Protein AF-A0AAW2T8X9-F1 (afdb_monomer)

Nearest PDB structures (foldseek):
  8xyw-assembly1_A  TM=8.739E-01  e=1.436E-07  synthetic construct
  1fb6-assembly2_B  TM=8.822E-01  e=1.945E-07  Spinacia oleracea
  3apq-assembly1_A  TM=6.651E-01  e=1.715E-09  Mus musculus
  3o6t-assembly1_A  TM=8.807E-01  e=6.951E-07  Mycobacterium tuberculosis H37Rv
  3apq-assembly2_B  TM=5.593E-01  e=1.823E-09  Mus musculus

Mean predicted aligned error: 18.01 Å

InterPro domains:
  IPR005788 Protein disulfide-isomerase, thioredoxin-like domain [TIGR01126] (13-104)
  IPR005788 Protein disulfide-isomerase, thioredoxin-like domain [TIGR01126] (133-237)
  IPR013766 Thioredoxin domain [PF00085] (9-100)
  IPR013766 Thioredoxin domain [PF00085] (131-234)
  IPR013766 Thioredoxin domain [PS51352] (1-110)
  IPR013766 Thioredoxin domain [PS51352] (112-240)
  IPR017937 Thioredoxin, conserved site [PS00194] (22-40)
  IPR017937 Thioredoxin, conserved site [PS00194] (150-168)
  IPR036249 Thioredoxin-like superfamily [SSF52833] (13-105)
  IPR036249 Thioredoxin-like superfamily [SSF52833] (131-238)

Sequence (302 aa):
MLSSFQMYDYQIQVLNSNGVVLVEFFAPWCGHCQALTPTWEKVANVLKGVATVAALDADAHKSLAQEYGIRGFPTIKVFAPGKPPVDYQGARDVKPIADFAYQQIKALLKERLNGKSAEGSSKKSEPSASVELNSRNFDELVIKSKELWIVEFFAPWCGHCKKLAPEWKKAANNLKGQVKLGHVDCDAEKVNYQSLMSRFNVQGFPTILVFGADKESPFPYEGARSASAIESFALEQLETNAAPPEVTELTSPDVMEEKCGSAAICFIAFLPDILDTKAEGRNKYSSFIGFSGRALQARNVP

Foldseek 3Di:
DAPPDDPVVCCCPAVLDQAKEKEWAAAPPDPVQVVLVVQLVLLCVVCPPPYHYHYDDCVVVVVVCVLLPPPDPGWMWMDHPPDDIDTDPDDSGNVSVNVVRVVRRVVNVVCVVCVVPDPDDDDDDDDQLAAEDFPNCCCVPAVPDQFKEKEWEAEPPDPVVVVLVVQLSLLSVVCRPPHHYYYYHQVSRVSDPPGVCVVVVPPDPGWMWIQASNNNDIDTDPWDSGSVGSNLVRVLRSLLRDQQPDDDDPPDPVSCCVVPVPPPDDDDDDFDDCVVQNPVRRVVVVVVVSVVSSVVSNPPRD

Solvent-accessible surface area (backbone atoms only — not comparable to full-atom values): 17685 Å² total; per-residue (Å²): 130,86,72,84,63,55,79,76,51,49,58,58,64,55,74,64,32,95,46,38,27,38,37,38,34,27,36,97,86,36,66,66,31,64,68,39,44,72,39,52,54,50,32,37,62,74,31,60,96,70,37,50,63,50,65,42,60,32,68,86,34,52,68,62,23,55,68,73,63,59,86,61,71,58,38,42,36,38,38,42,73,99,50,80,72,43,79,61,85,73,62,91,45,46,65,58,50,46,51,51,51,48,51,54,45,50,51,54,49,50,50,58,58,32,69,62,75,72,85,84,82,90,72,98,71,73,82,74,46,42,44,86,39,47,81,88,46,36,55,70,64,51,54,70,37,85,57,48,35,39,35,39,36,30,38,96,85,40,69,62,29,64,65,31,49,66,25,52,47,47,27,16,52,75,30,58,97,76,44,46,33,33,35,28,54,51,65,81,41,69,77,48,102,68,29,61,44,70,78,68,68,56,87,61,70,59,39,40,38,37,29,46,83,56,51,88,69,56,46,76,64,86,70,62,78,43,27,67,51,48,42,55,50,52,52,53,50,51,62,63,63,44,76,57,66,79,84,74,82,74,85,44,70,66,53,40,45,72,71,35,66,85,46,97,75,69,90,84,83,89,73,72,54,55,89,78,47,33,69,69,46,41,50,52,49,53,52,47,50,34,51,50,48,44,58,51,63,65,61,72,71,129

Organism: Sesamum radiatum (NCBI:txid300843)

Secondary structure (DSSP, 8-state):
------HHHHIIIIIS-SS-EEEEEE-TT-HHHHHHHHHHHHHHHHTTTTSEEEEEETTT-HHHHHHTT--SSSEEEEE-TTS--EEE-S-SSHHHHHHHHHHHHHHHHHHHHHTSS---SS----S-SSEE--TTTHIIIIIT-SS-EEEEEE-TT-HHHHHHHHHHHHHHHHTTTTSEEEEEETTTTTTSTT-HHHHTT--SSSEEEEE-S-SSS-EE--S-SSHHHHHHHHHHHHHHTSPPP------SHHHHHHHHTT-SS----PPPPHHHHHHHHHHHHHHHHHHHHHHHHTT---

Structure (mmCIF, N/CA/C/O backbone):
data_AF-A0AAW2T8X9-F1
#
_entry.id   AF-A0AAW2T8X9-F1
#
loop_
_atom_site.group_PDB
_atom_site.id
_atom_site.type_symbol
_atom_site.label_atom_id
_atom_site.label_alt_id
_atom_site.label_comp_id
_atom_site.label_asym_id
_atom_site.label_entity_id
_atom_site.label_seq_id
_atom_site.pdbx_PDB_ins_code
_atom_site.Cartn_x
_atom_site.Cartn_y
_atom_site.Cartn_z
_atom_site.occupancy
_atom_site.B_iso_or_equiv
_atom_site.auth_seq_id
_atom_site.auth_comp_id
_atom_site.auth_asym_id
_atom_site.auth_atom_id
_atom_site.pdbx_PDB_model_num
ATOM 1 N N . MET A 1 1 ? 1.259 -18.546 -27.470 1.00 30.88 1 MET A N 1
ATOM 2 C CA . MET A 1 1 ? 0.327 -17.540 -28.007 1.00 30.88 1 MET A CA 1
ATOM 3 C C . MET A 1 1 ? 0.530 -16.313 -27.143 1.00 30.88 1 MET A C 1
ATOM 5 O O . MET A 1 1 ? 0.197 -16.377 -25.967 1.00 30.88 1 MET A O 1
ATOM 9 N N . LEU A 1 2 ? 1.239 -15.303 -27.655 1.00 34.03 2 LEU A N 1
ATOM 10 C CA . LEU A 1 2 ? 1.413 -14.036 -26.947 1.00 34.03 2 LEU A CA 1
ATOM 11 C C . LEU A 1 2 ? 0.017 -13.440 -26.775 1.00 34.03 2 LEU A C 1
ATOM 13 O O . LEU A 1 2 ? -0.628 -13.086 -27.759 1.00 34.03 2 LEU A O 1
ATOM 17 N N . SER A 1 3 ? -0.496 -13.432 -25.551 1.00 38.28 3 SER A N 1
ATOM 18 C CA . SER A 1 3 ? -1.737 -12.742 -25.236 1.00 38.28 3 SER A CA 1
ATOM 19 C C . SER A 1 3 ? -1.486 -11.252 -25.438 1.00 38.28 3 SER A C 1
ATOM 21 O O . SER A 1 3 ? -0.733 -10.630 -24.693 1.00 38.28 3 SER A O 1
ATOM 23 N N . SER A 1 4 ? -2.072 -10.685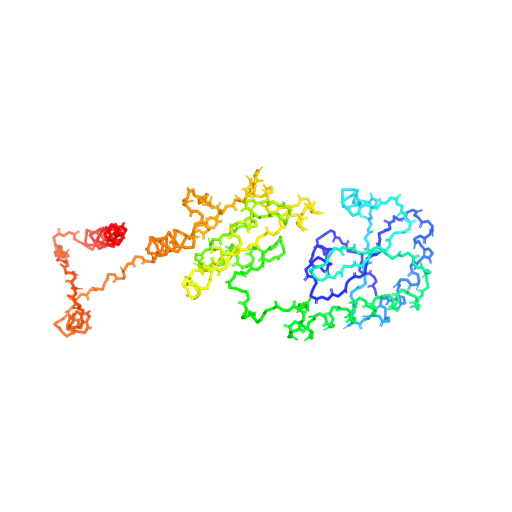 -26.491 1.00 41.12 4 SER A N 1
ATOM 24 C CA . SER A 1 4 ? -2.189 -9.240 -26.649 1.00 41.12 4 SER A CA 1
ATOM 25 C C . SER A 1 4 ? -3.106 -8.743 -25.533 1.00 41.12 4 SER A C 1
ATOM 27 O O . SER A 1 4 ? -4.328 -8.856 -25.626 1.00 41.12 4 SER A O 1
ATOM 29 N N . PHE A 1 5 ? -2.509 -8.302 -24.432 1.00 45.06 5 PHE A N 1
ATOM 30 C CA . PHE A 1 5 ? -3.233 -7.923 -23.229 1.00 45.06 5 PHE A CA 1
ATOM 31 C C . PHE A 1 5 ? -3.936 -6.578 -23.440 1.00 45.06 5 PHE A C 1
ATOM 33 O O . PHE A 1 5 ? -3.290 -5.547 -23.619 1.00 45.06 5 PHE A O 1
ATOM 40 N N . GLN A 1 6 ? -5.270 -6.582 -23.419 1.00 41.84 6 GLN A N 1
ATOM 41 C CA . GLN A 1 6 ? -6.047 -5.360 -23.211 1.00 41.84 6 GLN A CA 1
ATOM 42 C C . GLN A 1 6 ? -5.772 -4.846 -21.784 1.00 41.84 6 GLN A C 1
ATOM 44 O O . GLN A 1 6 ? -5.540 -5.640 -20.876 1.00 41.84 6 GLN A O 1
ATOM 49 N N . MET A 1 7 ? -5.804 -3.524 -21.580 1.00 43.88 7 MET A N 1
ATOM 50 C CA . MET A 1 7 ? -5.441 -2.801 -20.339 1.00 43.88 7 MET A CA 1
ATOM 51 C C . MET A 1 7 ? -5.881 -3.430 -19.003 1.00 43.88 7 MET A C 1
ATOM 53 O O . MET A 1 7 ? -5.201 -3.248 -17.994 1.00 43.88 7 MET A O 1
ATOM 57 N N . TYR A 1 8 ? -6.989 -4.174 -18.987 1.00 42.03 8 TYR A N 1
ATOM 58 C CA . TYR A 1 8 ? -7.503 -4.860 -17.800 1.00 42.03 8 TYR A CA 1
ATOM 59 C C . TYR A 1 8 ? -6.623 -6.027 -17.314 1.00 42.03 8 TYR A C 1
ATOM 61 O O . TYR A 1 8 ? -6.535 -6.262 -16.110 1.00 42.03 8 TYR A O 1
ATOM 69 N N . ASP A 1 9 ? -5.914 -6.720 -18.207 1.00 50.94 9 ASP A N 1
ATOM 70 C CA . ASP A 1 9 ? -5.064 -7.856 -17.829 1.00 50.94 9 ASP A CA 1
ATOM 71 C C . ASP A 1 9 ? -3.678 -7.427 -17.309 1.00 50.94 9 ASP A C 1
ATOM 73 O O . ASP A 1 9 ? -3.065 -8.140 -16.510 1.00 50.94 9 ASP A O 1
ATOM 77 N N . TYR A 1 10 ? -3.188 -6.244 -17.706 1.00 51.50 10 TYR A N 1
ATOM 78 C CA . TYR A 1 10 ? -1.877 -5.730 -17.287 1.00 51.50 10 TYR A CA 1
ATOM 79 C C . TYR A 1 10 ? -1.831 -5.434 -15.779 1.00 51.50 10 TYR A C 1
ATOM 81 O O . TYR A 1 10 ? -0.896 -5.849 -15.092 1.00 51.50 10 TYR A O 1
ATOM 89 N N . GLN A 1 11 ? -2.864 -4.784 -15.230 1.00 50.53 11 GLN A N 1
ATOM 90 C CA . GLN A 1 11 ? -2.924 -4.474 -13.795 1.00 50.53 11 GLN A CA 1
ATOM 91 C C . GLN A 1 11 ? -2.954 -5.739 -12.922 1.00 50.53 11 GLN A C 1
ATOM 93 O O . GLN A 1 11 ? -2.281 -5.789 -11.894 1.00 50.53 11 GLN A O 1
ATOM 98 N N . ILE A 1 12 ? -3.677 -6.784 -13.336 1.00 47.88 12 ILE A N 1
ATOM 99 C CA . ILE A 1 12 ? -3.824 -8.008 -12.535 1.00 47.88 12 ILE A CA 1
ATOM 100 C C . ILE A 1 12 ? -2.602 -8.928 -12.667 1.00 47.88 12 ILE A C 1
ATOM 102 O O . ILE A 1 12 ? -2.163 -9.493 -11.668 1.00 47.88 12 ILE A O 1
ATOM 106 N N . GLN A 1 13 ? -2.013 -9.072 -13.858 1.00 52.53 13 GLN A N 1
ATOM 107 C CA . GLN A 1 13 ? -0.938 -10.052 -14.075 1.00 52.53 13 GLN A CA 1
ATOM 108 C C . GLN A 1 13 ? 0.479 -9.495 -13.883 1.00 52.53 13 GLN A C 1
ATOM 110 O O . GLN A 1 13 ? 1.397 -10.271 -13.610 1.00 52.53 13 GLN A O 1
ATOM 115 N N . VAL A 1 14 ? 0.675 -8.176 -13.999 1.00 55.59 14 VAL A N 1
ATOM 116 C CA . VAL A 1 14 ? 1.998 -7.543 -13.852 1.00 55.59 14 VAL A CA 1
ATOM 117 C C . VAL A 1 14 ? 2.178 -6.910 -12.473 1.00 55.59 14 VAL A C 1
ATOM 119 O O . VAL A 1 14 ? 3.214 -7.124 -11.845 1.00 55.59 14 VAL A O 1
ATOM 122 N N . LEU A 1 15 ? 1.180 -6.178 -11.966 1.00 54.75 15 LEU A N 1
ATOM 123 C CA . LEU A 1 15 ? 1.320 -5.407 -10.721 1.00 54.75 15 LEU A CA 1
ATOM 124 C C . LEU A 1 15 ? 0.943 -6.196 -9.455 1.00 54.75 15 LEU A C 1
ATOM 126 O O . LEU A 1 15 ? 1.540 -5.962 -8.405 1.00 54.75 15 LEU A O 1
ATOM 130 N N . ASN A 1 16 ? 0.044 -7.182 -9.565 1.00 57.72 16 ASN A N 1
ATOM 131 C CA . ASN A 1 16 ? -0.368 -8.059 -8.454 1.00 57.72 16 ASN A CA 1
ATOM 132 C C . ASN A 1 16 ? 0.327 -9.434 -8.459 1.00 57.72 16 ASN A C 1
ATOM 134 O O . ASN A 1 16 ? -0.075 -10.348 -7.737 1.00 57.72 16 ASN A O 1
ATOM 138 N N . SER A 1 17 ? 1.368 -9.616 -9.277 1.00 65.25 17 SER A N 1
ATOM 139 C CA . SER A 1 17 ? 2.103 -10.880 -9.315 1.00 65.25 17 SER A CA 1
ATOM 140 C C . SER A 1 17 ? 2.892 -11.092 -8.023 1.00 65.25 17 SER A C 1
ATOM 142 O O . SER A 1 17 ? 3.710 -10.265 -7.629 1.00 65.25 17 SER A O 1
ATOM 144 N N . ASN A 1 18 ? 2.731 -12.265 -7.407 1.00 70.31 18 ASN A N 1
ATOM 145 C CA . ASN A 1 18 ? 3.593 -12.738 -6.319 1.00 70.31 18 ASN A CA 1
ATOM 146 C C . ASN A 1 18 ? 4.972 -13.221 -6.822 1.00 70.31 18 ASN A C 1
ATOM 148 O O . ASN A 1 18 ? 5.726 -13.835 -6.063 1.00 70.31 18 ASN A O 1
ATOM 152 N N . GLY A 1 19 ? 5.318 -12.992 -8.089 1.00 81.38 19 GLY A N 1
ATOM 153 C CA . GLY A 1 19 ? 6.566 -13.417 -8.718 1.00 81.38 19 GLY A CA 1
ATOM 154 C C . GLY A 1 19 ? 7.208 -12.305 -9.542 1.00 81.38 19 GLY A C 1
ATOM 155 O O . GLY A 1 19 ? 6.725 -11.179 -9.590 1.00 81.38 19 GLY A O 1
ATOM 156 N N . VAL A 1 20 ? 8.331 -12.625 -10.182 1.00 90.00 20 VAL A N 1
ATOM 157 C CA . VAL A 1 20 ? 9.032 -11.688 -11.067 1.00 90.00 20 VAL A CA 1
ATOM 158 C C . VAL A 1 20 ? 8.298 -11.591 -12.403 1.00 90.00 20 VAL A C 1
ATOM 160 O O . VAL A 1 20 ? 7.917 -12.615 -12.975 1.00 90.00 20 VAL A O 1
ATOM 163 N N . VAL A 1 21 ? 8.130 -10.367 -12.907 1.00 92.12 21 VAL A N 1
ATOM 164 C CA . VAL A 1 21 ? 7.493 -10.085 -14.199 1.00 92.12 21 VAL A CA 1
ATOM 165 C C . VAL A 1 21 ? 8.422 -9.247 -15.068 1.00 92.12 21 VAL A C 1
ATOM 167 O O . VAL A 1 21 ? 8.900 -8.203 -14.634 1.00 92.12 21 VAL A O 1
ATOM 170 N N . LEU A 1 22 ? 8.678 -9.686 -16.298 1.00 93.56 22 LEU A N 1
ATOM 171 C CA . LEU A 1 22 ? 9.383 -8.910 -17.315 1.00 93.56 22 LEU A CA 1
ATOM 172 C C . LEU A 1 22 ? 8.370 -8.317 -18.283 1.00 93.56 22 LEU A C 1
ATOM 174 O O . LEU A 1 22 ? 7.510 -9.034 -18.788 1.00 93.56 22 LEU A O 1
ATOM 178 N N . VAL A 1 23 ? 8.499 -7.025 -18.565 1.00 93.50 23 VAL A N 1
ATOM 179 C CA . VAL A 1 23 ? 7.618 -6.303 -19.483 1.00 93.50 23 VAL A CA 1
ATOM 180 C C . VAL A 1 23 ? 8.455 -5.636 -20.562 1.00 93.50 23 VAL A C 1
ATOM 182 O O . VAL A 1 23 ? 9.357 -4.850 -20.261 1.00 93.50 23 VAL A O 1
ATOM 185 N N . GLU A 1 24 ? 8.129 -5.927 -21.817 1.00 94.44 24 GLU A N 1
ATOM 186 C CA . GLU A 1 24 ? 8.550 -5.130 -22.965 1.00 94.44 24 GLU A CA 1
ATOM 187 C C . GLU A 1 24 ? 7.541 -3.998 -23.189 1.00 94.44 24 GLU A C 1
ATOM 189 O O . GLU A 1 24 ? 6.371 -4.245 -23.458 1.00 94.44 24 GLU A O 1
ATOM 194 N N . PHE A 1 25 ? 7.998 -2.754 -23.116 1.00 94.25 25 PHE A N 1
ATOM 195 C CA . PHE A 1 25 ? 7.253 -1.577 -23.545 1.00 94.25 25 PHE A CA 1
ATOM 196 C C . PHE A 1 25 ? 7.575 -1.324 -25.018 1.00 94.25 25 PHE A C 1
ATOM 198 O O . PHE A 1 25 ? 8.714 -0.968 -25.348 1.00 94.25 25 PHE A O 1
ATOM 205 N N . PHE A 1 26 ? 6.591 -1.524 -25.893 1.00 92.50 26 PHE A N 1
ATOM 206 C CA . PHE A 1 26 ? 6.752 -1.458 -27.345 1.00 92.50 26 PHE A CA 1
ATOM 207 C C . PHE A 1 26 ? 5.790 -0.458 -27.995 1.00 92.50 26 PHE A C 1
ATOM 209 O O . PHE A 1 26 ? 4.892 0.072 -27.347 1.00 92.50 26 PHE A O 1
ATOM 216 N N . ALA A 1 27 ? 5.990 -0.225 -29.292 1.00 91.38 27 ALA A N 1
ATOM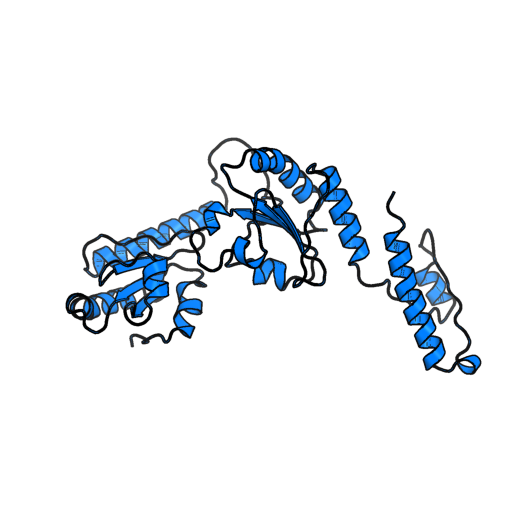 217 C CA . ALA A 1 27 ? 5.029 0.440 -30.166 1.00 91.38 27 ALA A CA 1
ATOM 218 C C . ALA A 1 27 ? 4.832 -0.405 -31.440 1.00 91.38 27 ALA A C 1
ATOM 220 O O . ALA A 1 27 ? 5.819 -0.949 -31.947 1.00 91.38 27 ALA A O 1
ATOM 221 N N . PRO A 1 28 ? 3.620 -0.519 -32.011 1.00 88.06 28 PRO A N 1
ATOM 222 C CA . PRO A 1 28 ? 3.372 -1.394 -33.164 1.00 88.06 28 PRO A CA 1
ATOM 223 C C . PRO A 1 28 ? 4.200 -1.035 -34.406 1.00 88.06 28 PRO A C 1
ATOM 225 O O . PRO A 1 28 ? 4.602 -1.909 -35.174 1.00 88.06 28 PRO A O 1
ATOM 228 N N . TRP A 1 29 ? 4.495 0.254 -34.586 1.00 88.75 29 TRP A N 1
ATOM 229 C CA . TRP A 1 29 ? 5.269 0.795 -35.708 1.00 88.75 29 TRP A CA 1
ATOM 230 C C . TRP A 1 29 ? 6.795 0.690 -35.525 1.00 88.75 29 TRP A C 1
ATOM 232 O O . TRP A 1 29 ? 7.556 1.030 -36.429 1.00 88.75 29 TRP A O 1
ATOM 242 N N . CYS A 1 30 ? 7.274 0.233 -34.366 1.00 93.44 30 CYS A N 1
ATOM 243 C CA . CYS A 1 30 ? 8.696 0.188 -34.035 1.00 93.44 30 CYS A CA 1
ATOM 244 C C . CYS A 1 30 ? 9.375 -1.061 -34.628 1.00 93.44 30 CYS A C 1
ATOM 246 O O . CYS A 1 30 ? 9.216 -2.175 -34.129 1.00 93.44 30 CYS A O 1
ATOM 248 N N . GLY A 1 31 ? 10.219 -0.870 -35.649 1.00 92.12 31 GLY A N 1
ATOM 249 C CA . GLY A 1 31 ? 10.962 -1.966 -36.290 1.00 92.12 31 GLY A CA 1
ATOM 250 C C . GLY A 1 31 ? 11.887 -2.739 -35.336 1.00 92.12 31 GLY A C 1
ATOM 251 O O . GLY A 1 31 ? 11.976 -3.961 -35.419 1.00 92.12 31 GLY A O 1
ATOM 252 N N . HIS A 1 32 ? 12.516 -2.067 -34.363 1.00 92.88 32 HIS A N 1
ATOM 253 C CA . HIS A 1 32 ? 13.324 -2.739 -33.333 1.00 92.88 32 HIS A CA 1
ATOM 254 C C . HIS A 1 32 ? 12.494 -3.627 -32.396 1.00 92.88 32 HIS A C 1
ATOM 256 O O . HIS A 1 32 ? 13.011 -4.609 -31.872 1.00 92.88 32 HIS A O 1
ATOM 262 N N . CYS A 1 33 ? 11.226 -3.284 -32.183 1.00 92.50 33 CYS A N 1
ATOM 263 C CA . CYS A 1 33 ? 10.301 -4.035 -31.344 1.00 92.50 33 CYS A CA 1
ATOM 264 C C . CYS A 1 33 ? 9.829 -5.294 -32.082 1.00 92.50 33 CYS A C 1
ATOM 266 O O . CYS A 1 33 ? 9.895 -6.400 -31.554 1.00 92.50 33 CYS A O 1
ATOM 268 N N . GLN A 1 34 ? 9.482 -5.143 -33.364 1.00 92.25 34 GLN A N 1
ATOM 269 C CA . GLN A 1 34 ? 9.160 -6.268 -34.249 1.00 92.25 34 GLN A CA 1
ATOM 270 C C . GLN A 1 34 ? 10.338 -7.253 -34.369 1.00 92.25 34 GLN A C 1
ATOM 272 O O . GLN A 1 34 ? 10.147 -8.467 -34.342 1.00 92.25 34 GLN A O 1
ATOM 277 N N . ALA A 1 35 ? 11.574 -6.745 -34.438 1.00 93.69 35 ALA A N 1
ATOM 278 C CA . ALA A 1 35 ? 12.777 -7.578 -34.453 1.00 93.69 35 ALA A CA 1
ATOM 279 C C . ALA A 1 35 ? 13.029 -8.312 -33.119 1.00 93.69 35 ALA A C 1
ATOM 281 O O . ALA A 1 35 ? 13.641 -9.381 -33.115 1.00 93.69 35 ALA A O 1
ATOM 282 N N . LEU A 1 36 ? 12.560 -7.764 -31.991 1.00 93.19 36 LEU A N 1
ATOM 283 C CA . LEU A 1 36 ? 12.705 -8.366 -30.663 1.00 93.19 36 LEU A CA 1
ATOM 284 C C . LEU A 1 36 ? 11.682 -9.482 -30.406 1.00 93.19 36 LEU A C 1
ATOM 286 O O . LEU A 1 36 ? 11.982 -10.414 -29.658 1.00 93.19 36 LEU A O 1
ATOM 290 N N . THR A 1 37 ? 10.516 -9.436 -31.055 1.00 91.31 37 THR A N 1
ATOM 291 C CA . THR A 1 37 ? 9.416 -10.399 -30.884 1.00 91.31 37 THR A CA 1
ATOM 292 C C . THR A 1 37 ? 9.854 -11.877 -30.867 1.00 91.31 37 THR A C 1
ATOM 294 O O . THR A 1 37 ? 9.548 -12.555 -29.883 1.00 91.31 37 THR A O 1
ATOM 297 N N . PRO A 1 38 ? 10.617 -12.413 -31.849 1.00 94.19 38 PRO A N 1
ATOM 298 C CA . PRO A 1 38 ? 11.010 -13.828 -31.834 1.00 94.19 38 PRO A CA 1
ATOM 299 C C . PRO A 1 38 ? 11.934 -14.193 -30.661 1.00 94.19 38 PRO A C 1
ATOM 301 O O . PRO A 1 38 ? 11.931 -15.332 -30.187 1.00 94.19 38 PRO A O 1
ATOM 304 N N . THR A 1 39 ? 12.738 -13.248 -30.173 1.00 95.50 39 THR A N 1
ATOM 305 C CA . THR A 1 39 ? 13.539 -13.437 -28.958 1.00 95.50 39 THR A CA 1
ATOM 306 C C . THR A 1 39 ? 12.646 -13.393 -27.722 1.00 95.50 39 THR A C 1
ATOM 308 O O . THR A 1 39 ? 12.797 -14.237 -26.840 1.00 95.50 39 THR A O 1
ATOM 311 N N . TRP A 1 40 ? 11.694 -12.460 -27.667 1.00 94.56 40 TRP A N 1
ATOM 312 C CA . TRP A 1 40 ? 10.771 -12.297 -26.544 1.00 94.56 40 TRP A CA 1
ATOM 313 C C . TRP A 1 40 ? 9.896 -13.540 -26.328 1.00 94.56 40 TRP A C 1
ATOM 315 O O . TRP A 1 40 ? 9.756 -14.014 -25.201 1.00 94.56 40 TRP A O 1
ATOM 325 N N . GLU A 1 41 ? 9.413 -14.163 -27.407 1.00 91.12 41 GLU A N 1
ATOM 326 C CA . GLU A 1 41 ? 8.695 -15.445 -27.352 1.00 91.12 41 GLU A CA 1
ATOM 327 C C . GLU A 1 41 ? 9.555 -16.580 -26.784 1.00 91.12 41 GLU A C 1
ATOM 329 O O . GLU A 1 41 ? 9.092 -17.382 -25.967 1.00 91.12 41 GLU A O 1
ATOM 334 N N . LYS A 1 42 ? 10.831 -16.653 -27.181 1.00 93.38 42 LYS A N 1
ATOM 335 C CA . LYS A 1 42 ? 11.773 -17.643 -26.638 1.00 93.38 42 LYS A CA 1
ATOM 336 C C . LYS A 1 42 ? 12.039 -17.406 -25.154 1.00 93.38 42 LYS A C 1
ATOM 338 O O . LYS A 1 42 ? 12.063 -18.370 -24.395 1.00 93.38 42 LYS A O 1
ATOM 343 N N . VAL A 1 43 ? 12.190 -16.151 -24.731 1.00 93.62 43 VAL A N 1
ATOM 344 C CA . VAL A 1 43 ? 12.336 -15.782 -23.314 1.00 93.62 43 VAL A CA 1
ATOM 345 C C . VAL A 1 43 ? 11.101 -16.208 -22.516 1.00 93.62 43 VAL A C 1
ATOM 347 O O . VAL A 1 43 ? 11.247 -16.856 -21.481 1.00 93.62 43 VAL A O 1
ATOM 350 N N . ALA A 1 44 ? 9.895 -15.932 -23.020 1.00 90.50 44 ALA A N 1
ATOM 351 C CA . ALA A 1 44 ? 8.644 -16.359 -22.392 1.00 90.50 44 ALA A CA 1
ATOM 352 C C . ALA A 1 44 ? 8.556 -17.886 -22.239 1.00 90.50 44 ALA A C 1
ATOM 354 O O . ALA A 1 44 ? 8.131 -18.383 -21.197 1.00 90.50 44 ALA A O 1
ATOM 355 N N . ASN A 1 45 ? 9.011 -18.640 -23.244 1.00 90.19 45 ASN A N 1
ATOM 356 C CA . ASN A 1 45 ? 9.060 -20.100 -23.176 1.00 90.19 45 ASN A CA 1
ATOM 357 C C . ASN A 1 45 ? 10.084 -20.611 -22.151 1.00 90.19 45 ASN A C 1
ATOM 359 O O . ASN A 1 45 ? 9.770 -21.530 -21.397 1.00 90.19 45 ASN A O 1
ATOM 363 N N . VAL A 1 46 ? 11.282 -20.019 -22.094 1.00 91.94 46 VAL A N 1
ATOM 364 C CA . VAL A 1 46 ? 12.340 -20.399 -21.137 1.00 91.94 46 VAL A CA 1
ATOM 365 C C . VAL A 1 46 ? 11.923 -20.117 -19.693 1.00 91.94 46 VAL A C 1
ATOM 367 O O . VAL A 1 46 ? 12.231 -20.900 -18.800 1.00 91.94 46 VAL A O 1
ATOM 370 N N . LEU A 1 47 ? 11.214 -19.012 -19.456 1.00 88.69 47 LEU A N 1
ATOM 371 C CA . LEU A 1 47 ? 10.810 -18.578 -18.117 1.00 88.69 47 LEU A CA 1
ATOM 372 C C . LEU A 1 47 ? 9.433 -19.098 -17.689 1.00 88.69 47 LEU A C 1
ATOM 374 O O . LEU A 1 47 ? 8.979 -18.786 -16.586 1.00 88.69 47 LEU A O 1
ATOM 378 N N . LYS A 1 48 ? 8.773 -19.909 -18.522 1.00 87.19 48 LYS A N 1
ATOM 379 C CA . LYS A 1 48 ? 7.430 -20.427 -18.258 1.00 87.19 48 LYS A CA 1
ATOM 380 C C . LYS A 1 48 ? 7.368 -21.140 -16.903 1.00 87.19 48 LYS A C 1
ATOM 382 O O . LYS A 1 48 ? 8.087 -22.103 -16.658 1.00 87.19 48 LYS A O 1
ATOM 387 N N . GLY A 1 49 ? 6.475 -20.668 -16.033 1.00 81.62 49 GLY A N 1
ATOM 388 C CA . GLY A 1 49 ? 6.290 -21.203 -14.679 1.00 81.62 49 GLY A CA 1
ATOM 389 C C . GLY A 1 49 ? 7.299 -20.698 -13.640 1.00 81.62 49 GLY A C 1
ATOM 390 O O . GLY A 1 49 ? 7.159 -21.030 -12.467 1.00 81.62 49 GLY A O 1
ATOM 391 N N . VAL A 1 50 ? 8.281 -19.884 -14.040 1.00 84.19 50 VAL A N 1
ATOM 392 C CA . VAL A 1 50 ? 9.305 -19.313 -13.148 1.00 84.19 50 VAL A CA 1
ATOM 393 C C . VAL A 1 50 ? 9.168 -17.790 -13.043 1.00 84.19 50 VAL A C 1
ATOM 395 O O . VAL A 1 50 ? 9.243 -17.239 -11.946 1.00 84.19 50 VAL A O 1
ATOM 398 N N . ALA A 1 51 ? 8.939 -17.110 -14.167 1.00 88.19 51 ALA A N 1
ATOM 399 C CA . ALA A 1 51 ? 8.628 -15.685 -14.231 1.00 88.19 51 ALA A CA 1
ATOM 400 C C . ALA A 1 51 ? 7.601 -15.409 -15.332 1.00 88.19 51 ALA A C 1
ATOM 402 O O . ALA A 1 51 ? 7.530 -16.118 -16.337 1.00 88.19 51 ALA A O 1
ATOM 403 N N . THR A 1 52 ? 6.818 -14.351 -15.148 1.00 87.69 52 THR A N 1
ATOM 404 C CA . THR A 1 52 ? 5.883 -13.877 -16.170 1.00 87.69 52 THR A CA 1
ATOM 405 C C . THR A 1 52 ? 6.637 -13.009 -17.172 1.00 87.69 52 THR A C 1
ATOM 407 O O . THR A 1 52 ? 7.463 -12.185 -16.787 1.00 87.69 52 THR A O 1
ATOM 410 N N . VAL A 1 53 ? 6.348 -13.174 -18.460 1.00 90.62 53 VAL A N 1
ATOM 411 C CA . VAL A 1 53 ? 6.906 -12.352 -19.540 1.00 90.62 53 VAL A CA 1
ATOM 412 C C . VAL A 1 53 ? 5.739 -11.756 -20.315 1.00 90.62 53 VAL A C 1
ATOM 414 O O . VAL A 1 53 ? 4.876 -12.491 -20.789 1.00 90.62 53 VAL A O 1
ATOM 417 N N . ALA A 1 54 ? 5.695 -10.431 -20.402 1.00 89.19 54 ALA A N 1
ATOM 418 C CA . ALA A 1 54 ? 4.600 -9.661 -20.974 1.00 89.19 54 ALA A CA 1
ATOM 419 C C . ALA A 1 54 ? 5.121 -8.600 -21.953 1.00 89.19 54 ALA A C 1
ATOM 421 O O . ALA A 1 54 ? 6.298 -8.237 -21.938 1.00 89.19 54 ALA A O 1
ATOM 422 N N . ALA A 1 55 ? 4.232 -8.100 -22.805 1.00 88.50 55 ALA A N 1
ATOM 423 C CA . ALA A 1 55 ? 4.484 -6.968 -23.687 1.00 88.50 55 ALA A CA 1
ATOM 424 C C . ALA A 1 55 ? 3.320 -5.976 -23.564 1.00 88.50 55 ALA A C 1
ATOM 426 O O . ALA A 1 55 ? 2.165 -6.390 -23.460 1.00 88.50 55 ALA A O 1
ATOM 427 N N . LEU A 1 56 ? 3.632 -4.685 -23.556 1.00 86.50 56 LEU A N 1
ATOM 428 C CA . LEU A 1 56 ? 2.689 -3.587 -23.386 1.00 86.50 56 LEU A CA 1
ATOM 429 C C . LEU A 1 56 ? 2.894 -2.552 -24.496 1.00 86.50 56 LEU A C 1
ATOM 431 O O . LEU A 1 56 ? 4.001 -2.035 -24.667 1.00 86.50 56 LEU A O 1
ATOM 435 N N . ASP A 1 57 ? 1.812 -2.221 -25.201 1.00 87.38 57 ASP A N 1
ATOM 436 C CA . ASP A 1 57 ? 1.799 -1.125 -26.169 1.00 87.38 57 ASP A CA 1
ATOM 437 C C . ASP A 1 57 ? 1.824 0.217 -25.428 1.00 87.38 57 ASP A C 1
ATOM 439 O O . ASP A 1 57 ? 0.820 0.730 -24.936 1.00 87.38 57 ASP A O 1
ATOM 443 N N . ALA A 1 58 ? 3.016 0.780 -25.314 1.00 87.44 58 ALA A N 1
ATOM 444 C CA . ALA A 1 58 ? 3.254 2.025 -24.611 1.00 87.44 58 ALA A CA 1
ATOM 445 C C . ALA A 1 58 ? 2.926 3.260 -25.470 1.00 87.44 58 ALA A C 1
ATOM 447 O O . ALA A 1 58 ? 2.776 4.352 -24.921 1.00 87.44 58 ALA A O 1
ATOM 448 N N . ASP A 1 59 ? 2.772 3.106 -26.790 1.00 88.25 59 ASP A N 1
ATOM 449 C CA . ASP A 1 59 ? 2.336 4.191 -27.676 1.00 88.25 59 ASP A CA 1
ATOM 450 C C . ASP A 1 59 ? 0.825 4.432 -27.559 1.00 88.25 59 ASP A C 1
ATOM 452 O O . ASP A 1 59 ? 0.369 5.580 -27.511 1.00 88.25 59 ASP A O 1
ATOM 456 N N . ALA A 1 60 ? 0.053 3.354 -27.390 1.00 85.31 60 ALA A N 1
ATOM 457 C CA . ALA A 1 60 ? -1.362 3.422 -27.034 1.00 85.31 60 ALA A CA 1
ATOM 458 C C . ALA A 1 60 ? -1.598 3.910 -25.587 1.00 85.31 60 ALA A C 1
ATOM 460 O O . ALA A 1 60 ? -2.653 4.474 -25.283 1.00 85.31 60 ALA A O 1
ATOM 461 N N . HIS A 1 61 ? -0.618 3.739 -24.689 1.00 83.81 61 HIS A N 1
ATOM 462 C CA . HIS A 1 61 ? -0.741 4.018 -23.251 1.00 83.81 61 HIS A CA 1
ATOM 463 C C . HIS A 1 61 ? 0.283 5.044 -22.745 1.00 83.81 61 HIS A C 1
ATOM 465 O O . HIS A 1 61 ? 1.075 4.782 -21.840 1.00 83.81 61 HIS A O 1
ATOM 471 N N . LYS A 1 62 ? 0.230 6.259 -23.305 1.00 82.81 62 LYS A N 1
ATOM 472 C CA . LYS A 1 62 ? 1.215 7.331 -23.060 1.00 82.81 62 LYS A CA 1
ATOM 473 C C . LYS A 1 62 ? 1.352 7.763 -21.597 1.00 82.81 62 LYS A C 1
ATOM 475 O O . LYS A 1 62 ? 2.459 8.066 -21.166 1.00 82.81 62 LYS A O 1
ATOM 480 N N . SER A 1 63 ? 0.261 7.778 -20.828 1.00 81.88 63 SER A N 1
ATOM 481 C CA . SER A 1 63 ? 0.296 8.106 -19.393 1.00 81.88 63 SER A CA 1
ATOM 482 C C . SER A 1 63 ? 1.106 7.082 -18.594 1.00 81.88 63 SER A C 1
ATOM 484 O O . SER A 1 63 ? 1.985 7.455 -17.824 1.00 81.88 63 SER A O 1
ATOM 486 N N . LEU A 1 64 ? 0.875 5.793 -18.850 1.00 79.06 64 LEU A N 1
ATOM 487 C CA . LEU A 1 64 ? 1.596 4.681 -18.230 1.00 79.06 64 LEU A CA 1
ATOM 488 C C . LEU A 1 64 ? 3.066 4.635 -18.682 1.00 79.06 64 LEU A C 1
ATOM 490 O O . LEU A 1 64 ? 3.972 4.366 -17.895 1.00 79.06 64 LEU A O 1
ATOM 494 N N . ALA A 1 65 ? 3.318 4.945 -19.956 1.00 82.62 65 ALA A N 1
ATOM 495 C CA . ALA A 1 65 ? 4.667 5.090 -20.487 1.00 82.62 65 ALA A CA 1
ATOM 496 C C . ALA A 1 65 ? 5.431 6.220 -19.775 1.00 82.62 65 ALA A C 1
ATOM 498 O O . ALA A 1 65 ? 6.590 6.041 -19.404 1.00 82.62 65 ALA A O 1
ATOM 499 N N . GLN A 1 66 ? 4.781 7.363 -19.535 1.00 83.00 66 GLN A N 1
ATOM 500 C CA . GLN A 1 66 ? 5.368 8.476 -18.792 1.00 83.00 66 GLN A CA 1
ATOM 501 C C . GLN A 1 66 ? 5.638 8.109 -17.327 1.00 83.00 66 GLN A C 1
ATOM 503 O O . GLN A 1 66 ? 6.720 8.416 -16.828 1.00 83.00 66 GLN A O 1
ATOM 508 N N . GLU A 1 67 ? 4.702 7.421 -16.669 1.00 80.38 67 GLU A N 1
ATOM 509 C CA . GLU A 1 67 ? 4.830 6.948 -15.283 1.00 80.38 67 GLU A CA 1
ATOM 510 C C . GLU A 1 67 ? 6.074 6.074 -15.093 1.00 80.38 67 GLU A C 1
ATOM 512 O O . GLU A 1 67 ? 6.887 6.320 -14.204 1.00 80.38 67 GLU A O 1
ATOM 517 N N . TYR A 1 68 ? 6.299 5.114 -15.992 1.00 83.88 68 TYR A N 1
ATOM 518 C CA . TYR A 1 68 ? 7.493 4.271 -15.944 1.00 83.88 68 TYR A CA 1
ATOM 519 C C . TYR A 1 68 ? 8.727 4.895 -16.609 1.00 83.88 68 TYR A C 1
ATOM 521 O O . TYR A 1 68 ? 9.759 4.231 -16.739 1.00 83.88 68 TYR A O 1
ATOM 529 N N . GLY A 1 69 ? 8.668 6.163 -17.021 1.00 88.94 69 GLY A N 1
ATOM 530 C CA . GLY A 1 69 ? 9.801 6.870 -17.616 1.00 88.94 69 GLY A CA 1
ATOM 531 C C . GLY A 1 69 ? 10.271 6.271 -18.945 1.00 88.94 69 GLY A C 1
ATOM 532 O O . GLY A 1 69 ? 11.466 6.294 -19.241 1.00 88.94 69 GLY A O 1
ATOM 533 N N . ILE A 1 70 ? 9.356 5.719 -19.742 1.00 90.88 70 ILE A N 1
ATOM 534 C CA . ILE A 1 70 ? 9.647 5.154 -21.061 1.00 90.88 70 ILE A CA 1
ATOM 535 C C . ILE A 1 70 ? 9.907 6.295 -22.045 1.00 90.88 70 ILE A C 1
ATOM 537 O O . ILE A 1 70 ? 9.014 7.066 -22.387 1.00 90.88 70 ILE A O 1
ATOM 541 N N . ARG A 1 71 ? 11.158 6.408 -22.500 1.00 89.38 71 ARG A N 1
ATOM 542 C CA . ARG A 1 71 ? 11.616 7.477 -23.411 1.00 89.38 71 ARG A CA 1
ATOM 543 C C . ARG A 1 71 ? 11.851 7.001 -24.844 1.00 89.38 71 ARG A C 1
ATOM 545 O O . ARG A 1 71 ? 12.155 7.810 -25.712 1.00 89.38 71 ARG A O 1
ATOM 552 N N . GLY A 1 72 ? 11.745 5.699 -25.089 1.00 90.56 72 GLY A N 1
ATOM 553 C CA . GLY A 1 72 ? 11.980 5.095 -26.394 1.00 90.56 72 GLY A CA 1
ATOM 554 C C . GLY A 1 72 ? 11.675 3.603 -26.396 1.00 90.56 72 GLY A C 1
ATOM 555 O O . GLY A 1 72 ? 11.526 2.985 -25.338 1.00 90.56 72 GLY A O 1
ATOM 556 N N . PHE A 1 73 ? 11.576 3.034 -27.597 1.00 93.88 73 PHE A N 1
ATOM 557 C CA . PHE A 1 73 ? 11.136 1.657 -27.798 1.00 93.88 73 PHE A CA 1
ATOM 558 C C . PHE A 1 73 ? 12.184 0.780 -28.512 1.00 93.88 73 PHE A C 1
ATOM 560 O O . PHE A 1 73 ? 12.916 1.271 -29.378 1.00 93.88 73 PHE A O 1
ATOM 567 N N . PRO A 1 74 ? 12.234 -0.527 -28.198 1.00 94.00 74 PRO A N 1
ATOM 568 C CA . PRO A 1 74 ? 11.602 -1.143 -27.033 1.00 94.00 74 PRO A CA 1
ATOM 569 C C . PRO A 1 74 ? 12.373 -0.792 -25.753 1.00 94.00 74 PRO A C 1
ATOM 571 O O . PRO A 1 74 ? 13.596 -0.620 -25.784 1.00 94.00 74 PRO A O 1
ATOM 574 N N . THR A 1 75 ? 11.667 -0.721 -24.628 1.00 95.25 75 THR A N 1
ATOM 575 C CA . THR A 1 75 ? 12.264 -0.643 -23.285 1.00 95.25 75 THR A CA 1
ATOM 576 C C . THR A 1 75 ? 11.833 -1.873 -22.500 1.00 95.25 75 THR A C 1
ATOM 578 O O . THR A 1 75 ? 10.653 -2.199 -22.477 1.00 95.25 75 THR A O 1
ATOM 581 N N . ILE A 1 76 ? 12.772 -2.563 -21.853 1.00 95.38 76 ILE A N 1
ATOM 582 C CA . ILE A 1 76 ? 12.474 -3.748 -21.044 1.00 95.38 76 ILE A CA 1
ATOM 583 C C . ILE A 1 76 ? 12.637 -3.376 -19.575 1.00 95.38 76 ILE A C 1
ATOM 585 O O . ILE A 1 76 ? 13.686 -2.863 -19.179 1.00 95.38 76 ILE A O 1
ATOM 589 N N . LYS A 1 77 ? 11.620 -3.665 -18.765 1.00 93.88 77 LYS A N 1
ATOM 590 C CA . LYS A 1 77 ? 11.680 -3.510 -17.308 1.00 93.88 77 LYS A CA 1
ATOM 591 C C . LYS A 1 77 ? 11.314 -4.803 -16.612 1.00 93.88 77 LYS A C 1
ATOM 593 O O . LYS A 1 77 ? 10.531 -5.603 -17.124 1.00 93.88 77 LYS A O 1
ATOM 598 N N . VAL A 1 78 ? 11.870 -4.980 -15.422 1.00 92.38 78 VAL A N 1
ATOM 599 C CA . VAL A 1 78 ? 11.504 -6.061 -14.515 1.00 92.38 78 VAL A CA 1
ATOM 600 C C . VAL A 1 78 ? 10.803 -5.505 -13.286 1.00 92.38 78 VAL A C 1
ATOM 602 O O . VAL A 1 78 ? 11.217 -4.498 -12.712 1.00 92.38 78 VAL A O 1
ATOM 605 N N . PHE A 1 79 ? 9.745 -6.193 -12.886 1.00 88.81 79 PHE A N 1
ATOM 606 C CA . PHE A 1 79 ? 8.918 -5.896 -11.732 1.00 88.81 79 PHE A CA 1
ATOM 607 C C . PHE A 1 79 ? 9.060 -7.054 -10.749 1.00 88.81 79 PHE A C 1
ATOM 609 O O . PHE A 1 79 ? 8.925 -8.222 -11.120 1.00 88.81 79 PHE A O 1
ATOM 616 N N . ALA A 1 80 ? 9.360 -6.729 -9.494 1.00 85.81 80 ALA A N 1
ATOM 617 C CA . ALA A 1 80 ? 9.437 -7.692 -8.406 1.00 85.81 80 ALA A CA 1
ATOM 618 C C . ALA A 1 80 ? 8.611 -7.189 -7.207 1.00 85.81 80 ALA A C 1
ATOM 620 O O . ALA A 1 80 ? 8.554 -5.976 -6.966 1.00 85.81 80 ALA A O 1
ATOM 621 N N . PRO A 1 81 ? 7.977 -8.090 -6.434 1.00 75.50 81 PRO A N 1
ATOM 622 C CA . PRO A 1 81 ? 7.218 -7.711 -5.245 1.00 75.50 81 PRO A CA 1
ATOM 623 C C . PRO A 1 81 ? 8.066 -6.890 -4.268 1.00 75.50 81 PRO A C 1
ATOM 625 O O . PRO A 1 81 ? 9.211 -7.244 -3.999 1.00 75.50 81 PRO A O 1
ATOM 628 N N . GLY A 1 82 ? 7.508 -5.792 -3.752 1.00 73.88 82 GLY A N 1
ATOM 629 C CA . GLY A 1 82 ? 8.174 -4.925 -2.772 1.00 73.88 82 GLY A CA 1
ATOM 630 C C . GLY A 1 82 ? 9.348 -4.095 -3.306 1.00 73.88 82 GLY A C 1
ATOM 631 O O . GLY A 1 82 ? 10.004 -3.421 -2.523 1.00 73.88 82 GLY A O 1
ATOM 632 N N . LYS A 1 83 ? 9.624 -4.108 -4.619 1.00 75.62 83 LYS A N 1
ATOM 633 C CA . LYS A 1 83 ? 10.746 -3.364 -5.214 1.00 75.62 83 LYS A CA 1
ATOM 634 C C . LYS A 1 83 ? 10.300 -2.376 -6.288 1.00 75.62 83 LYS A C 1
ATOM 636 O O . LYS A 1 83 ? 9.289 -2.629 -6.949 1.00 75.62 83 LYS A O 1
ATOM 641 N N . PRO A 1 84 ? 11.047 -1.273 -6.486 1.00 78.50 84 PRO A N 1
ATOM 642 C CA . PRO A 1 84 ? 10.859 -0.421 -7.651 1.00 78.50 84 PRO A CA 1
ATOM 643 C C . PRO A 1 84 ? 11.208 -1.191 -8.940 1.00 78.50 84 PRO A C 1
ATOM 645 O O . PRO A 1 84 ? 12.084 -2.064 -8.906 1.00 78.50 84 PRO A O 1
ATOM 648 N N . PRO A 1 85 ? 10.557 -0.884 -10.078 1.00 86.25 85 PRO A N 1
ATOM 649 C CA . PRO A 1 85 ? 10.896 -1.491 -11.359 1.00 86.25 85 PRO A CA 1
ATOM 650 C C . PRO A 1 85 ? 12.341 -1.186 -11.756 1.00 86.25 85 PRO A C 1
ATOM 652 O O . PRO A 1 85 ? 12.821 -0.068 -11.564 1.00 86.25 85 PRO A O 1
ATOM 655 N N . VAL A 1 86 ? 13.025 -2.167 -12.343 1.00 87.69 86 VAL A N 1
ATOM 656 C CA . VAL A 1 86 ? 14.425 -2.027 -12.770 1.00 87.69 86 VAL A CA 1
ATOM 657 C C . VAL A 1 86 ? 14.524 -2.125 -14.286 1.00 87.69 86 VAL A C 1
ATOM 659 O O . VAL A 1 86 ? 13.952 -3.028 -14.899 1.00 87.69 86 VAL A O 1
ATOM 662 N N . ASP A 1 87 ? 15.283 -1.211 -14.885 1.00 91.12 87 ASP A N 1
ATOM 663 C CA . ASP A 1 87 ? 15.555 -1.218 -16.319 1.00 91.12 87 ASP A CA 1
ATOM 664 C C . ASP A 1 87 ? 16.531 -2.325 -16.694 1.00 91.12 87 ASP A C 1
ATOM 666 O O . ASP A 1 87 ? 17.600 -2.477 -16.097 1.00 91.12 87 ASP A O 1
ATOM 670 N N . TYR A 1 88 ? 16.197 -3.055 -17.750 1.00 93.31 88 TYR A N 1
ATOM 671 C CA . TYR A 1 88 ? 17.135 -3.953 -18.392 1.00 93.31 88 TYR A CA 1
ATOM 672 C C . TYR A 1 88 ? 17.928 -3.209 -19.470 1.00 93.31 88 TYR A C 1
ATOM 674 O O . TYR A 1 88 ? 17.370 -2.743 -20.462 1.00 93.31 88 TYR A O 1
ATOM 682 N N . GLN A 1 89 ? 19.246 -3.142 -19.284 1.00 90.56 89 GLN A N 1
ATOM 683 C CA . GLN A 1 89 ? 20.180 -2.444 -20.182 1.00 90.56 89 GLN A CA 1
ATOM 684 C C . GLN A 1 89 ? 21.149 -3.404 -20.900 1.00 90.56 89 GLN A C 1
ATOM 686 O O . GLN A 1 89 ? 22.132 -2.973 -21.496 1.00 90.56 89 GLN A O 1
ATOM 691 N N . GLY A 1 90 ? 20.916 -4.717 -20.800 1.00 90.88 90 GLY A N 1
ATOM 692 C CA . GLY A 1 90 ? 21.784 -5.739 -21.387 1.00 90.88 90 GLY A CA 1
ATOM 693 C C . GLY A 1 90 ? 21.479 -6.055 -22.857 1.00 90.88 90 GLY A C 1
ATOM 694 O O . GLY A 1 90 ? 20.592 -5.471 -23.481 1.00 90.88 90 GLY A O 1
ATOM 695 N N . ALA A 1 91 ? 22.226 -7.018 -23.405 1.00 94.50 91 ALA A N 1
ATOM 696 C CA . ALA A 1 91 ? 22.041 -7.504 -24.771 1.00 94.50 91 ALA A CA 1
ATOM 697 C C . ALA A 1 91 ? 20.665 -8.162 -24.964 1.00 94.50 91 ALA A C 1
ATOM 699 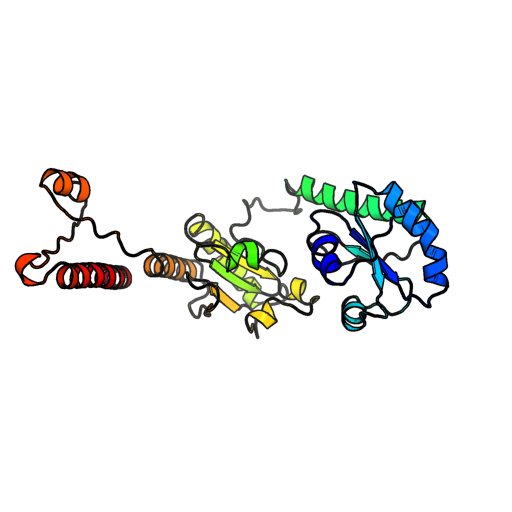O O . ALA A 1 91 ? 20.213 -8.952 -24.142 1.00 94.50 91 ALA A O 1
ATOM 700 N N . ARG A 1 92 ? 19.996 -7.875 -26.081 1.00 94.19 92 ARG A N 1
ATOM 701 C CA . ARG A 1 92 ? 18.614 -8.313 -26.335 1.00 94.19 92 ARG A CA 1
ATOM 702 C C . ARG A 1 92 ? 18.536 -9.713 -26.947 1.00 94.19 92 ARG A C 1
ATOM 704 O O . ARG A 1 92 ? 17.789 -9.947 -27.892 1.00 94.19 92 ARG A O 1
ATOM 711 N N . ASP A 1 93 ? 19.311 -10.628 -26.380 1.00 95.69 93 ASP A N 1
ATOM 712 C CA . ASP A 1 93 ? 19.334 -12.047 -26.714 1.00 95.69 93 ASP A CA 1
ATOM 713 C C . ASP A 1 93 ? 18.634 -12.859 -25.619 1.00 95.69 93 ASP A C 1
ATOM 715 O O . ASP A 1 93 ? 18.504 -12.425 -24.472 1.00 95.69 93 ASP A O 1
ATOM 719 N N . VAL A 1 94 ? 18.221 -14.085 -25.950 1.00 94.06 94 VAL A N 1
ATOM 720 C CA . VAL A 1 94 ? 17.455 -14.937 -25.025 1.00 94.06 94 VAL A CA 1
ATOM 721 C C . VAL A 1 94 ? 18.208 -15.165 -23.713 1.00 94.06 94 VAL A C 1
ATOM 723 O O . VAL A 1 94 ? 17.635 -15.012 -22.636 1.00 94.06 94 VAL A O 1
ATOM 726 N N . LYS A 1 95 ? 19.497 -15.521 -23.794 1.00 93.19 95 LYS A N 1
ATOM 727 C CA . LYS A 1 95 ? 20.289 -15.897 -22.619 1.00 93.19 95 LYS A CA 1
ATOM 728 C C . LYS A 1 95 ? 20.506 -14.715 -21.655 1.00 93.19 95 LYS A C 1
ATOM 730 O O . LYS A 1 95 ? 20.168 -14.879 -20.488 1.00 93.19 95 LYS A O 1
ATOM 735 N N . PRO A 1 96 ? 20.997 -13.536 -22.082 1.00 95.88 96 PRO A N 1
ATOM 736 C CA . PRO A 1 96 ? 21.160 -12.390 -21.187 1.00 95.88 96 PRO A CA 1
ATOM 737 C C . PRO A 1 96 ? 19.859 -11.917 -20.523 1.00 95.88 96 PRO A C 1
ATOM 739 O O . PRO A 1 96 ? 19.886 -11.532 -19.354 1.00 95.88 96 PRO A O 1
ATOM 742 N N . ILE A 1 97 ? 18.724 -11.953 -21.232 1.00 94.94 97 ILE A N 1
ATOM 743 C CA . ILE A 1 97 ? 17.423 -11.582 -20.655 1.00 94.94 97 ILE A CA 1
ATOM 744 C C . ILE A 1 97 ? 16.978 -12.628 -19.620 1.00 94.94 97 ILE A C 1
ATOM 746 O O . ILE A 1 97 ? 16.575 -12.271 -18.511 1.00 94.94 97 ILE A O 1
ATOM 750 N N . ALA A 1 98 ? 17.094 -13.920 -19.943 1.00 92.56 98 ALA A N 1
ATOM 751 C CA . ALA A 1 98 ? 16.737 -15.006 -19.030 1.00 92.56 98 ALA A CA 1
ATOM 752 C C . ALA A 1 98 ? 17.641 -15.045 -17.785 1.00 92.56 98 ALA A C 1
ATOM 754 O O . ALA A 1 98 ? 17.145 -15.217 -16.672 1.00 92.56 98 ALA A O 1
ATOM 755 N N . ASP A 1 99 ? 18.949 -14.822 -17.946 1.00 90.88 99 ASP A N 1
ATOM 756 C CA . ASP A 1 99 ? 19.896 -14.722 -16.833 1.00 90.88 99 ASP A CA 1
ATOM 757 C C . ASP A 1 99 ? 19.523 -13.554 -15.912 1.00 90.88 99 ASP A C 1
ATOM 759 O O . ASP A 1 99 ? 19.534 -13.697 -14.689 1.00 90.88 99 ASP A O 1
ATOM 763 N N . PHE A 1 100 ? 19.156 -12.401 -16.481 1.00 92.69 100 PHE A N 1
ATOM 764 C CA . PHE A 1 100 ? 18.722 -11.247 -15.698 1.00 92.69 100 PHE A CA 1
ATOM 765 C C . PHE A 1 100 ? 17.449 -11.546 -14.902 1.00 92.69 100 PHE A C 1
ATOM 767 O O . PHE A 1 100 ? 17.418 -11.299 -13.695 1.00 92.69 100 PHE A O 1
ATOM 774 N N . ALA A 1 101 ? 16.440 -12.149 -15.536 1.00 91.12 101 ALA A N 1
ATOM 775 C CA . ALA A 1 101 ? 15.232 -12.615 -14.856 1.00 91.12 101 ALA A CA 1
ATOM 776 C C . ALA A 1 101 ? 15.570 -13.567 -13.698 1.00 91.12 101 ALA A C 1
ATOM 778 O O . ALA A 1 101 ? 15.089 -13.390 -12.577 1.00 91.12 101 ALA A O 1
ATOM 779 N N . TYR A 1 102 ? 16.457 -14.535 -13.945 1.00 89.19 102 TYR A N 1
ATOM 780 C CA . TYR A 1 102 ? 16.925 -15.482 -12.938 1.00 89.19 102 TYR A CA 1
ATOM 781 C C . TYR A 1 102 ? 17.598 -14.786 -11.747 1.00 89.19 102 TYR A C 1
ATOM 783 O O . TYR A 1 102 ? 17.333 -15.158 -10.603 1.00 89.19 102 TYR A O 1
ATOM 791 N N . GLN A 1 103 ? 18.412 -13.747 -11.968 1.00 88.31 103 GLN A N 1
ATOM 792 C CA . GLN A 1 103 ? 19.007 -12.987 -10.862 1.00 88.31 103 GLN A CA 1
ATOM 793 C C . GLN A 1 103 ? 17.952 -12.274 -10.012 1.00 88.31 103 GLN A C 1
ATOM 795 O O . GLN A 1 103 ? 18.062 -12.277 -8.785 1.00 88.31 103 GLN A O 1
ATOM 800 N N . GLN A 1 104 ? 16.907 -11.716 -10.630 1.00 90.62 104 GLN A N 1
ATOM 801 C CA . GLN A 1 104 ? 15.810 -11.083 -9.890 1.00 90.62 104 GLN A CA 1
ATOM 802 C C . GLN A 1 104 ? 15.016 -12.106 -9.074 1.00 90.62 104 GLN A C 1
ATOM 804 O O . GLN A 1 104 ? 14.711 -11.862 -7.907 1.00 90.62 104 GLN A O 1
ATOM 809 N N . ILE A 1 105 ? 14.752 -13.286 -9.645 1.00 89.12 105 ILE A N 1
ATOM 810 C CA . ILE A 1 105 ? 14.106 -14.397 -8.935 1.00 89.12 105 ILE A CA 1
ATOM 811 C C . ILE A 1 105 ? 14.975 -14.849 -7.762 1.00 89.12 105 ILE A C 1
ATOM 813 O O . ILE A 1 105 ? 14.482 -14.993 -6.648 1.00 89.12 105 ILE A O 1
ATOM 817 N N . LYS A 1 106 ? 16.281 -15.037 -7.977 1.00 85.19 106 LYS A N 1
ATOM 818 C CA . LYS A 1 106 ? 17.219 -15.435 -6.925 1.00 85.19 106 LYS A CA 1
ATOM 819 C C . LYS A 1 106 ? 17.286 -14.395 -5.810 1.00 85.19 106 LYS A C 1
ATOM 821 O O . LYS A 1 106 ? 17.326 -14.781 -4.647 1.00 85.19 106 LYS A O 1
ATOM 826 N N . ALA A 1 107 ? 17.277 -13.105 -6.140 1.00 82.19 107 ALA A N 1
ATOM 827 C CA . ALA A 1 107 ? 17.233 -12.030 -5.154 1.00 82.19 107 ALA A CA 1
ATOM 828 C C . ALA A 1 107 ? 15.927 -12.065 -4.346 1.00 82.19 107 ALA A C 1
ATOM 830 O O . ALA A 1 107 ? 15.984 -12.048 -3.121 1.00 82.19 107 ALA A O 1
ATOM 831 N N . LEU A 1 108 ? 14.778 -12.212 -5.013 1.00 84.38 108 LEU A N 1
ATOM 832 C CA . LEU A 1 108 ? 13.468 -12.338 -4.369 1.00 84.38 108 LEU A CA 1
ATOM 833 C C . LEU A 1 108 ? 13.385 -13.579 -3.466 1.00 84.38 108 LEU A C 1
ATOM 835 O O . LEU A 1 108 ? 12.878 -13.513 -2.351 1.00 84.38 108 LEU A O 1
ATOM 839 N N . LEU A 1 109 ? 13.900 -14.722 -3.922 1.00 82.56 109 LEU A N 1
ATOM 840 C CA . LEU A 1 109 ? 13.958 -15.948 -3.127 1.00 82.56 109 LEU A CA 1
ATOM 841 C C . LEU A 1 109 ? 14.916 -15.799 -1.953 1.00 82.56 109 LEU A C 1
ATOM 843 O O . LEU A 1 109 ? 14.568 -16.192 -0.848 1.00 82.56 109 LEU A O 1
ATOM 847 N N . LYS A 1 110 ? 16.093 -15.202 -2.159 1.00 78.06 110 LYS A N 1
ATOM 848 C CA . LYS A 1 110 ? 17.037 -14.915 -1.080 1.00 78.06 110 LYS A CA 1
ATOM 849 C C . LYS A 1 110 ? 16.401 -13.998 -0.042 1.00 78.06 110 LYS A C 1
ATOM 851 O O . LYS A 1 110 ? 16.573 -14.255 1.133 1.00 78.06 110 LYS A O 1
ATOM 856 N N . GLU A 1 111 ? 15.627 -12.998 -0.441 1.00 75.06 111 GLU A N 1
ATOM 857 C CA . GLU A 1 111 ? 14.879 -12.141 0.485 1.00 75.06 111 GLU A CA 1
ATOM 858 C C . GLU A 1 111 ? 13.750 -12.873 1.196 1.00 75.06 111 GLU A C 1
ATOM 860 O O . GLU A 1 111 ? 13.553 -12.653 2.378 1.00 75.06 111 GLU A O 1
ATOM 865 N N . ARG A 1 112 ? 13.040 -13.789 0.537 1.00 81.50 112 ARG A N 1
ATOM 866 C CA . ARG A 1 112 ? 12.019 -14.621 1.198 1.00 81.50 112 ARG A CA 1
ATOM 867 C C . ARG A 1 112 ? 12.629 -15.609 2.186 1.00 81.50 112 ARG A C 1
ATOM 869 O O . ARG A 1 112 ? 12.082 -15.825 3.262 1.00 81.50 112 ARG A O 1
ATOM 876 N N . LEU A 1 113 ? 13.769 -16.190 1.825 1.00 66.94 113 LEU A N 1
ATOM 877 C CA . LEU A 1 113 ? 14.533 -17.111 2.662 1.00 66.94 113 LEU A CA 1
ATOM 878 C C . LEU A 1 113 ? 15.181 -16.366 3.838 1.00 66.94 113 LEU A C 1
ATOM 880 O O . LEU A 1 113 ? 15.072 -16.821 4.971 1.00 66.94 113 LEU A O 1
ATOM 884 N N . ASN A 1 114 ? 15.754 -15.187 3.584 1.00 54.16 114 ASN A N 1
ATOM 885 C CA . ASN A 1 114 ? 16.300 -14.267 4.586 1.00 54.16 114 ASN A CA 1
ATOM 886 C C . ASN A 1 114 ? 15.201 -13.466 5.314 1.00 54.16 114 ASN A C 1
ATOM 888 O O . ASN A 1 114 ? 15.466 -12.806 6.312 1.00 54.16 114 ASN A O 1
ATOM 892 N N . GLY A 1 115 ? 13.948 -13.547 4.864 1.00 46.81 115 GLY A N 1
ATOM 893 C CA . GLY A 1 115 ? 12.744 -13.115 5.578 1.00 46.81 115 GLY A CA 1
ATOM 894 C C . GLY A 1 115 ? 12.460 -13.996 6.799 1.00 46.81 115 GLY A C 1
ATOM 895 O O . GLY A 1 115 ? 11.657 -13.640 7.656 1.00 46.81 115 GLY A O 1
ATOM 896 N N . LYS A 1 116 ? 13.207 -15.100 6.943 1.00 42.66 116 LYS A N 1
ATOM 897 C CA . LYS A 1 116 ? 13.760 -15.531 8.228 1.00 42.66 116 LYS A CA 1
ATOM 898 C C . LYS A 1 116 ? 15.205 -15.020 8.318 1.00 42.66 116 LYS A C 1
ATOM 900 O O . LYS A 1 116 ? 16.116 -15.643 7.787 1.00 42.66 116 LYS A O 1
ATOM 905 N N . SER A 1 117 ? 15.398 -13.897 9.013 1.00 40.25 117 SER A N 1
ATOM 906 C CA . SER A 1 117 ? 16.684 -13.257 9.363 1.00 40.25 117 SER A CA 1
ATOM 907 C C . SER A 1 117 ? 17.582 -12.715 8.228 1.00 40.25 117 SER A C 1
ATOM 909 O O . SER A 1 117 ? 18.332 -13.468 7.613 1.00 40.25 117 SER A O 1
ATOM 911 N N . ALA A 1 118 ? 17.587 -11.385 8.040 1.00 36.00 118 ALA A N 1
ATOM 912 C CA . ALA A 1 118 ? 18.786 -10.525 8.046 1.00 36.00 118 ALA A CA 1
ATOM 913 C C . ALA A 1 118 ? 18.457 -9.081 7.607 1.00 36.00 118 ALA A C 1
ATOM 915 O O . ALA A 1 118 ? 18.695 -8.687 6.468 1.00 36.00 118 ALA A O 1
ATOM 916 N N . GLU A 1 119 ? 18.005 -8.266 8.557 1.00 41.56 119 GLU A N 1
ATOM 917 C CA . GLU A 1 119 ? 18.588 -6.936 8.734 1.00 41.56 119 GLU A CA 1
ATOM 918 C C . GLU A 1 119 ? 19.916 -7.162 9.489 1.00 41.56 119 GLU A C 1
ATOM 920 O O . GLU A 1 119 ? 19.941 -7.875 10.496 1.00 41.56 119 GLU A O 1
ATOM 925 N N . GLY A 1 120 ? 21.043 -6.662 8.979 1.00 36.38 120 GLY A N 1
ATOM 926 C CA . GLY A 1 120 ? 22.341 -6.717 9.664 1.00 36.38 120 GLY A CA 1
ATOM 927 C C . GLY A 1 120 ? 22.763 -5.297 10.044 1.00 36.38 120 GLY A C 1
ATOM 928 O O . GLY A 1 120 ? 22.825 -4.447 9.168 1.00 36.38 120 GLY A O 1
ATOM 929 N N . SER A 1 121 ? 23.083 -4.949 11.290 1.00 32.44 121 SER A N 1
ATOM 930 C CA . SER A 1 121 ? 23.299 -5.765 12.485 1.00 32.44 121 SER A CA 1
ATOM 931 C C . SER A 1 121 ? 23.066 -4.922 13.743 1.00 32.44 121 SER A C 1
ATOM 933 O O . SER A 1 121 ? 23.303 -3.716 13.750 1.00 32.44 121 SER A O 1
ATOM 935 N N . SER A 1 122 ? 22.728 -5.620 14.829 1.00 32.62 122 SER A N 1
ATOM 936 C CA . SER A 1 122 ? 22.794 -5.169 16.226 1.00 32.62 122 SER A CA 1
ATOM 937 C C . SER A 1 122 ? 21.565 -4.439 16.771 1.00 32.62 122 SER A C 1
ATOM 939 O O . SER A 1 122 ? 21.638 -3.295 17.208 1.00 32.62 122 SER A O 1
ATOM 941 N N . LYS A 1 123 ? 20.458 -5.176 16.892 1.00 29.36 123 LYS A N 1
ATOM 942 C CA . LYS A 1 123 ? 19.811 -5.491 18.183 1.00 29.36 123 LYS A CA 1
ATOM 943 C C . LYS A 1 123 ? 18.685 -6.490 17.922 1.00 29.36 123 LYS A C 1
ATOM 945 O O . LYS A 1 123 ? 17.903 -6.304 17.000 1.00 29.36 123 LY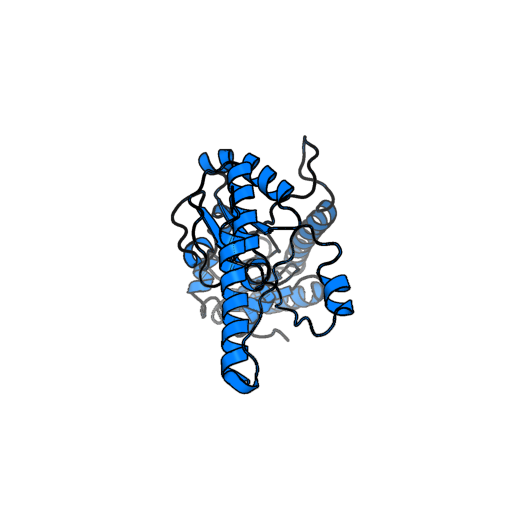S A O 1
ATOM 950 N N . LYS A 1 124 ? 18.606 -7.552 18.733 1.00 37.66 124 LYS A N 1
ATOM 951 C CA . LYS A 1 124 ? 17.431 -8.434 18.801 1.00 37.66 124 LYS A CA 1
ATOM 952 C C . LYS A 1 124 ? 16.172 -7.562 18.870 1.00 37.66 124 LYS A C 1
ATOM 954 O O . LYS A 1 124 ? 15.977 -6.878 19.870 1.00 37.66 124 LYS A O 1
ATOM 959 N N . SER A 1 125 ? 15.312 -7.608 17.862 1.00 30.77 125 SER A N 1
ATOM 960 C CA . SER A 1 125 ? 13.911 -7.278 18.073 1.00 30.77 125 SER A CA 1
ATOM 961 C C . SER A 1 125 ? 13.044 -8.193 17.234 1.00 30.77 125 SER A C 1
ATOM 963 O O . SER A 1 125 ? 13.156 -8.213 16.015 1.00 30.77 125 SER A O 1
ATOM 965 N N . GLU A 1 126 ? 12.272 -8.984 17.967 1.00 34.34 126 GLU A N 1
ATOM 966 C CA . GLU A 1 126 ? 10.900 -9.421 17.723 1.00 34.34 126 GLU A CA 1
ATOM 967 C C . GLU A 1 126 ? 10.186 -8.887 16.464 1.00 34.34 126 GLU A C 1
ATOM 969 O O . GLU A 1 126 ? 10.443 -7.755 16.045 1.00 34.34 126 GLU A O 1
ATOM 974 N N . PRO A 1 127 ? 9.239 -9.673 15.904 1.00 39.56 127 PRO A N 1
ATOM 975 C CA . PRO A 1 127 ? 8.440 -9.289 14.739 1.00 39.56 127 PRO A CA 1
ATOM 976 C C . PRO A 1 127 ? 7.917 -7.855 14.862 1.00 39.56 127 PRO A C 1
ATOM 978 O O . PRO A 1 127 ? 7.435 -7.465 15.927 1.00 39.56 127 PRO A O 1
ATOM 981 N N . SER A 1 128 ? 8.041 -7.073 13.783 1.00 51.69 128 SER A N 1
ATOM 982 C CA . SER A 1 128 ? 7.595 -5.681 13.748 1.00 51.69 128 SER A CA 1
ATOM 983 C C . SER A 1 128 ? 6.141 -5.607 14.203 1.00 51.69 128 SER A C 1
ATOM 985 O O . SER A 1 128 ? 5.248 -6.225 13.627 1.00 51.69 128 SER A O 1
ATOM 987 N N . ALA A 1 129 ? 5.920 -4.900 15.303 1.00 71.19 129 ALA A N 1
ATOM 988 C CA . ALA A 1 129 ? 4.621 -4.866 15.951 1.00 71.19 129 ALA A CA 1
ATOM 989 C C . ALA A 1 129 ? 3.574 -4.105 15.124 1.00 71.19 129 ALA A C 1
ATOM 991 O O . ALA A 1 129 ? 2.384 -4.378 15.242 1.00 71.19 129 ALA A O 1
ATOM 992 N N . SER A 1 130 ? 4.025 -3.188 14.261 1.00 88.25 130 SER A N 1
ATOM 993 C CA . SER A 1 130 ? 3.207 -2.535 13.244 1.00 88.25 130 SER A CA 1
ATOM 994 C C . SER A 1 130 ? 3.410 -3.185 11.871 1.00 88.25 130 SER A C 1
ATOM 996 O O . SER A 1 130 ? 4.507 -3.631 11.520 1.00 88.25 130 SER A O 1
ATOM 998 N N . VAL A 1 131 ? 2.333 -3.234 11.091 1.00 93.06 131 VAL A N 1
ATOM 999 C CA . VAL A 1 131 ? 2.280 -3.836 9.755 1.00 93.06 131 VAL A CA 1
ATOM 1000 C C . VAL A 1 131 ? 2.732 -2.820 8.709 1.00 93.06 131 VAL A C 1
ATOM 1002 O O . VAL A 1 131 ? 2.268 -1.682 8.712 1.00 93.06 131 VAL A O 1
ATOM 1005 N N . GLU A 1 132 ? 3.623 -3.220 7.808 1.00 91.56 132 GLU A N 1
ATOM 1006 C CA . GLU A 1 132 ? 4.004 -2.393 6.661 1.00 91.56 132 GLU A CA 1
ATOM 1007 C C . GLU A 1 132 ? 2.867 -2.365 5.631 1.00 91.56 132 GLU A C 1
ATOM 1009 O O . GLU A 1 132 ? 2.396 -3.406 5.157 1.00 91.56 132 GLU A O 1
ATOM 1014 N N . LEU A 1 133 ? 2.419 -1.162 5.290 1.00 92.00 133 LEU A N 1
ATOM 1015 C CA . LEU A 1 133 ? 1.320 -0.912 4.373 1.00 92.00 133 LEU A CA 1
ATOM 1016 C C . LEU A 1 133 ? 1.803 -0.126 3.153 1.00 92.00 133 LEU A C 1
ATOM 1018 O O . LEU A 1 133 ? 2.620 0.785 3.247 1.00 92.00 133 LEU A O 1
ATOM 1022 N N . ASN A 1 134 ? 1.248 -0.470 2.000 1.00 88.88 134 ASN A N 1
ATOM 1023 C CA . ASN A 1 134 ? 1.508 0.165 0.717 1.00 88.88 134 ASN A CA 1
ATOM 1024 C C . ASN A 1 134 ? 0.265 0.076 -0.170 1.00 88.88 134 ASN A C 1
ATOM 1026 O O . ASN A 1 134 ? -0.677 -0.661 0.125 1.00 88.88 134 ASN A O 1
ATOM 1030 N N . SER A 1 135 ? 0.267 0.796 -1.289 1.00 84.62 135 SER A N 1
ATOM 1031 C CA . SER A 1 135 ? -0.830 0.798 -2.269 1.00 84.62 135 SER A CA 1
ATOM 1032 C C . SER A 1 135 ? -1.292 -0.596 -2.725 1.00 84.62 135 SER A C 1
ATOM 1034 O O . SER A 1 135 ? -2.430 -0.739 -3.160 1.00 84.62 135 SER A O 1
ATOM 1036 N N . ARG A 1 136 ? -0.456 -1.635 -2.594 1.00 81.75 136 ARG A N 1
ATOM 1037 C CA . ARG A 1 136 ? -0.753 -3.003 -3.051 1.00 81.75 136 ARG A CA 1
ATOM 1038 C C . ARG A 1 136 ? -1.500 -3.836 -2.012 1.00 81.75 136 ARG A C 1
ATOM 1040 O O . ARG A 1 136 ? -2.243 -4.736 -2.385 1.00 81.75 136 ARG A O 1
ATOM 1047 N N . ASN A 1 137 ? -1.282 -3.582 -0.721 1.00 84.69 137 ASN A N 1
ATOM 1048 C CA . ASN A 1 137 ? -1.869 -4.376 0.364 1.00 84.69 137 ASN A CA 1
ATOM 1049 C C . ASN A 1 137 ? -2.903 -3.607 1.198 1.00 84.69 137 ASN A C 1
ATOM 1051 O O . ASN A 1 137 ? -3.647 -4.233 1.950 1.00 84.69 137 ASN A O 1
ATOM 1055 N N . PHE A 1 138 ? -2.979 -2.280 1.055 1.00 93.06 138 PHE A N 1
ATOM 1056 C CA . PHE A 1 138 ? -3.811 -1.433 1.906 1.00 93.06 138 PHE A CA 1
ATOM 1057 C C . PHE A 1 138 ? -5.289 -1.815 1.847 1.00 93.06 138 PHE A C 1
ATOM 1059 O O . PHE A 1 138 ? -5.936 -1.942 2.883 1.00 93.06 138 PHE A O 1
ATOM 1066 N N . ASP A 1 139 ? -5.827 -2.037 0.647 1.00 91.56 139 ASP A N 1
ATOM 1067 C CA . ASP A 1 139 ? -7.246 -2.367 0.500 1.00 91.56 139 ASP A CA 1
ATOM 1068 C C . ASP A 1 139 ? -7.591 -3.711 1.136 1.00 91.56 139 ASP A C 1
ATOM 1070 O O . ASP A 1 139 ? -8.600 -3.836 1.825 1.00 91.56 139 ASP A O 1
ATOM 1074 N N . GLU A 1 140 ? -6.735 -4.709 0.942 1.00 92.12 140 GLU A N 1
ATOM 1075 C CA . GLU A 1 140 ? -6.964 -6.045 1.482 1.00 92.12 140 GLU A CA 1
ATOM 1076 C C . GLU A 1 140 ? -6.812 -6.077 3.006 1.00 92.12 140 GLU A C 1
ATOM 1078 O O . GLU A 1 140 ? -7.635 -6.670 3.698 1.00 92.12 140 GLU A O 1
ATOM 1083 N N . LEU A 1 141 ? -5.776 -5.422 3.536 1.00 93.19 141 LEU A N 1
ATOM 1084 C CA . LEU A 1 141 ? -5.453 -5.480 4.960 1.00 93.19 141 LEU A CA 1
ATOM 1085 C C . LEU A 1 141 ? -6.267 -4.497 5.799 1.00 93.19 141 LEU A C 1
ATOM 1087 O O . LEU A 1 141 ? -6.653 -4.843 6.912 1.00 93.19 141 LEU A O 1
ATOM 1091 N N . VAL A 1 142 ? -6.520 -3.290 5.289 1.00 95.00 142 VAL A N 1
ATOM 1092 C CA . VAL A 1 142 ? -7.182 -2.209 6.031 1.00 95.00 142 VAL A CA 1
ATOM 1093 C C . VAL A 1 142 ? -8.639 -2.083 5.611 1.00 95.00 142 VAL A C 1
ATOM 1095 O O . VAL A 1 142 ? -9.523 -2.247 6.445 1.00 95.00 142 VAL A O 1
ATOM 1098 N N . ILE A 1 143 ? -8.912 -1.820 4.329 1.00 93.75 143 ILE A N 1
ATOM 1099 C CA . ILE A 1 143 ? -10.260 -1.434 3.870 1.00 93.75 143 ILE A CA 1
ATOM 1100 C C . ILE A 1 143 ? -11.260 -2.587 3.954 1.00 93.75 143 ILE A C 1
ATOM 1102 O O . ILE A 1 143 ? -12.407 -2.378 4.331 1.00 93.75 143 ILE A O 1
ATOM 1106 N N . LYS A 1 144 ? -10.843 -3.815 3.647 1.00 91.38 144 LYS A N 1
ATOM 1107 C CA . LYS A 1 144 ? -11.705 -5.001 3.773 1.00 91.38 144 LYS A CA 1
ATOM 1108 C C . LYS A 1 144 ? -11.713 -5.602 5.180 1.00 91.38 144 LYS A C 1
ATOM 1110 O O . LYS A 1 144 ? -12.466 -6.544 5.434 1.00 91.38 144 LYS A O 1
ATOM 1115 N N . SER A 1 145 ? -10.884 -5.096 6.093 1.00 89.06 145 SER A N 1
ATOM 1116 C CA . SER A 1 145 ? -10.825 -5.616 7.456 1.00 89.06 145 SER A CA 1
ATOM 1117 C C . SER A 1 145 ? -11.979 -5.094 8.305 1.00 89.06 145 SER A C 1
ATOM 1119 O O . SER A 1 145 ? -12.363 -3.928 8.239 1.00 89.06 145 SER A O 1
ATOM 1121 N N . LYS A 1 146 ? -12.504 -5.971 9.162 1.00 86.25 146 LYS A N 1
ATOM 1122 C CA . LYS A 1 146 ? -13.476 -5.608 10.202 1.00 86.25 146 LYS A CA 1
ATOM 1123 C C . LYS A 1 146 ? -12.807 -5.041 11.457 1.00 86.25 146 LYS A C 1
ATOM 1125 O O . LYS A 1 146 ? -13.495 -4.532 12.332 1.00 86.25 146 LYS A O 1
ATOM 1130 N N . GLU A 1 147 ? -11.487 -5.157 11.563 1.00 89.50 147 GLU A N 1
ATOM 1131 C CA . GLU A 1 147 ? -10.724 -4.731 12.735 1.00 89.50 147 GLU A CA 1
ATOM 1132 C C . GLU A 1 147 ? -10.484 -3.219 12.713 1.00 89.50 147 GLU A C 1
ATOM 1134 O O . GLU A 1 147 ? -10.442 -2.597 11.648 1.00 89.50 147 GLU A O 1
ATOM 1139 N N . LEU A 1 148 ? -10.296 -2.622 13.890 1.00 91.25 148 LEU A N 1
ATOM 1140 C CA . LEU A 1 148 ? -9.838 -1.242 14.008 1.00 91.25 148 LEU A CA 1
ATOM 1141 C C . LEU A 1 148 ? -8.381 -1.141 13.538 1.00 91.25 148 LEU A C 1
ATOM 1143 O O . LEU A 1 148 ? -7.510 -1.871 14.023 1.00 91.25 148 LEU A O 1
ATOM 1147 N N . TRP A 1 149 ? -8.126 -0.207 12.623 1.00 96.06 149 TRP A N 1
ATOM 1148 C CA . TRP A 1 149 ? -6.791 0.091 12.114 1.00 96.06 149 TRP A CA 1
ATOM 1149 C C . TRP A 1 149 ? -6.386 1.522 12.444 1.00 96.06 149 TRP A C 1
ATOM 1151 O O . TRP A 1 149 ? -7.162 2.454 12.250 1.00 96.06 149 TRP A O 1
ATOM 1161 N N . ILE A 1 150 ? -5.147 1.706 12.887 1.00 97.00 150 ILE A N 1
ATOM 1162 C CA . ILE A 1 150 ? -4.531 3.022 13.060 1.00 97.00 150 ILE A CA 1
ATOM 1163 C C . ILE A 1 150 ? -3.246 3.032 12.238 1.00 97.00 150 ILE A C 1
ATOM 1165 O O . ILE 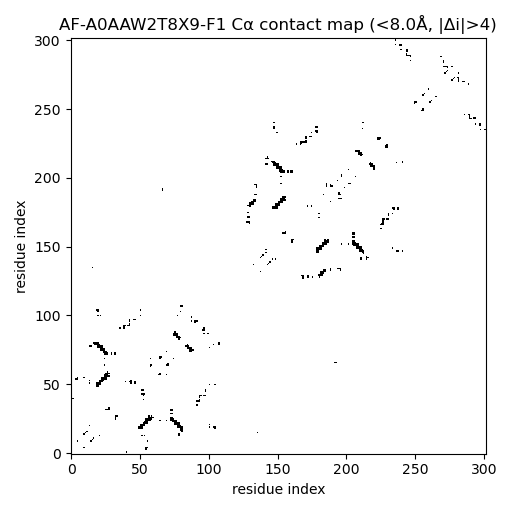A 1 150 ? -2.371 2.188 12.429 1.00 97.00 150 ILE A O 1
ATOM 1169 N N . VAL A 1 151 ? -3.144 3.953 11.285 1.00 97.44 151 VAL A N 1
ATOM 1170 C CA . VAL A 1 151 ? -2.081 3.948 10.279 1.00 97.44 151 VAL A CA 1
ATOM 1171 C C . VAL A 1 151 ? -1.280 5.239 10.331 1.00 97.44 151 VAL A C 1
ATOM 1173 O O . VAL A 1 151 ? -1.837 6.325 10.188 1.00 97.44 151 VAL A O 1
ATOM 1176 N N . GLU A 1 152 ? 0.037 5.114 10.492 1.00 96.88 152 GLU A N 1
ATOM 1177 C CA . GLU A 1 152 ? 0.982 6.223 10.365 1.00 96.88 152 GLU A CA 1
ATOM 1178 C C . GLU A 1 152 ? 1.447 6.376 8.911 1.00 96.88 152 GLU A C 1
ATOM 1180 O O . GLU A 1 152 ? 1.940 5.435 8.295 1.00 96.88 152 GLU A O 1
ATOM 1185 N N . PHE A 1 153 ? 1.359 7.589 8.381 1.00 95.44 153 PHE A N 1
ATOM 1186 C CA . PHE A 1 153 ? 1.967 8.013 7.126 1.00 95.44 153 PHE A CA 1
ATOM 1187 C C . PHE A 1 153 ? 3.226 8.817 7.450 1.00 95.44 153 PHE A C 1
ATOM 1189 O O . PHE A 1 153 ? 3.139 9.887 8.064 1.00 95.44 153 PHE A O 1
ATOM 1196 N N . PHE A 1 154 ? 4.394 8.305 7.060 1.00 93.19 154 PHE A N 1
ATOM 1197 C CA . PHE A 1 154 ? 5.689 8.865 7.448 1.00 93.19 154 PHE A CA 1
ATOM 1198 C C . PHE A 1 154 ? 6.660 8.972 6.267 1.00 93.19 154 PHE A C 1
ATOM 1200 O O . PHE A 1 154 ? 6.426 8.417 5.198 1.00 93.19 154 PHE A O 1
ATOM 1207 N N . ALA A 1 155 ? 7.773 9.677 6.478 1.00 87.75 155 ALA A N 1
ATOM 1208 C CA . ALA A 1 155 ? 8.912 9.675 5.563 1.00 87.75 155 ALA A CA 1
ATOM 1209 C C . ALA A 1 155 ? 10.230 9.500 6.345 1.00 87.75 155 ALA A C 1
ATOM 1211 O O . ALA A 1 155 ? 10.389 10.108 7.413 1.00 87.75 155 ALA A O 1
ATOM 1212 N N . PRO A 1 156 ? 11.208 8.728 5.838 1.00 83.44 156 PRO A N 1
ATOM 1213 C CA . PRO A 1 156 ? 12.433 8.377 6.560 1.00 83.44 156 PRO A CA 1
ATOM 1214 C C . PRO A 1 156 ? 13.349 9.573 6.854 1.00 83.44 156 PRO A C 1
ATOM 1216 O O . PRO A 1 156 ? 14.116 9.544 7.820 1.00 83.44 156 PRO A O 1
ATOM 1219 N N . TRP A 1 157 ? 13.281 10.655 6.073 1.00 81.88 157 TRP A N 1
ATOM 1220 C CA . TRP A 1 157 ? 14.030 11.889 6.353 1.00 81.88 157 TRP A CA 1
ATOM 1221 C C . TRP A 1 157 ? 13.358 12.789 7.397 1.00 81.88 157 TRP A C 1
ATOM 1223 O O . TRP A 1 157 ? 14.009 13.694 7.923 1.00 81.88 157 TRP A O 1
ATOM 1233 N N . CYS A 1 158 ? 12.091 12.556 7.746 1.00 88.25 158 CYS A N 1
ATOM 1234 C CA . CYS A 1 158 ? 11.344 13.451 8.623 1.00 88.25 158 CYS A CA 1
ATOM 1235 C C . CYS A 1 158 ? 11.750 13.280 10.097 1.00 88.25 158 CYS A C 1
ATOM 1237 O O . CYS A 1 158 ? 11.548 12.234 10.717 1.00 88.25 158 CYS A O 1
ATOM 1239 N N . GLY A 1 159 ? 12.282 14.349 10.699 1.00 84.94 159 GLY A N 1
ATOM 1240 C CA . GLY A 1 159 ? 12.721 14.348 12.098 1.00 84.94 159 GLY A CA 1
ATOM 1241 C C . GLY A 1 159 ? 11.600 14.064 13.106 1.00 84.94 159 GLY A C 1
ATOM 1242 O O . GLY A 1 159 ? 11.844 13.414 14.120 1.00 84.94 159 GLY A O 1
ATOM 1243 N N . HIS A 1 160 ? 10.365 14.496 12.829 1.00 89.62 160 HIS A N 1
ATOM 1244 C CA . HIS A 1 160 ? 9.211 14.199 13.686 1.00 89.62 160 HIS A CA 1
ATOM 1245 C C . HIS A 1 160 ? 8.786 12.727 13.600 1.00 89.62 160 HIS A C 1
ATOM 1247 O O . HIS A 1 160 ? 8.435 12.149 14.625 1.00 89.62 160 HIS A O 1
ATOM 1253 N N . CYS A 1 161 ? 8.907 12.100 12.425 1.00 91.12 161 CYS A N 1
ATOM 1254 C CA . CYS A 1 161 ? 8.657 10.664 12.250 1.00 91.12 161 CYS A CA 1
ATOM 1255 C C . CYS A 1 161 ? 9.690 9.837 13.024 1.00 91.12 161 CYS A C 1
ATOM 1257 O O . CYS A 1 161 ? 9.340 8.922 13.757 1.00 91.12 161 CYS A O 1
ATOM 1259 N N . LYS A 1 162 ? 10.973 10.226 12.966 1.00 89.19 162 LYS A N 1
ATOM 1260 C CA . LYS A 1 162 ? 12.037 9.564 13.744 1.00 89.19 162 LYS A CA 1
ATOM 1261 C C . LYS A 1 162 ? 11.793 9.615 15.256 1.00 89.19 162 LYS A C 1
ATOM 1263 O O . LYS A 1 162 ? 12.157 8.675 15.955 1.00 89.19 162 LYS A O 1
ATOM 1268 N N . LYS A 1 163 ? 11.190 10.700 15.760 1.00 89.12 163 LYS A N 1
ATOM 1269 C CA . LYS A 1 163 ? 10.798 10.826 17.174 1.00 89.12 163 LYS A CA 1
ATOM 1270 C C . LYS A 1 163 ? 9.587 9.957 17.527 1.00 89.12 163 LYS A C 1
ATOM 1272 O O . LYS A 1 163 ? 9.548 9.436 18.635 1.00 89.12 163 LYS A O 1
ATOM 1277 N N . LEU A 1 164 ? 8.636 9.798 16.605 1.00 92.88 164 LEU A N 1
ATOM 1278 C CA . LEU A 1 164 ? 7.444 8.965 16.788 1.00 92.88 164 LEU A CA 1
ATOM 1279 C C . LEU A 1 164 ? 7.758 7.466 16.687 1.00 92.88 164 LEU A C 1
ATOM 1281 O O . LEU A 1 164 ? 7.246 6.695 17.486 1.00 92.88 164 LEU A O 1
ATOM 1285 N N . ALA A 1 165 ? 8.656 7.050 15.794 1.00 90.12 165 ALA A N 1
ATOM 1286 C CA . ALA A 1 165 ? 9.006 5.647 15.556 1.00 90.12 165 ALA A CA 1
ATOM 1287 C C . ALA A 1 165 ? 9.187 4.770 16.824 1.00 90.12 165 ALA A C 1
ATOM 1289 O O . ALA A 1 165 ? 8.602 3.682 16.874 1.00 90.12 165 ALA A O 1
ATOM 1290 N N . PRO A 1 166 ? 9.945 5.177 17.871 1.00 90.06 166 PRO A N 1
ATOM 1291 C CA . PRO A 1 166 ? 10.048 4.378 19.095 1.00 90.06 166 PRO A CA 1
ATOM 1292 C C . PRO A 1 166 ? 8.727 4.275 19.873 1.00 90.06 166 PRO A C 1
ATOM 1294 O O . PRO A 1 166 ? 8.444 3.219 20.435 1.00 90.06 166 PRO A O 1
ATOM 1297 N N . GLU A 1 167 ? 7.917 5.333 19.902 1.00 94.50 167 GLU A N 1
ATOM 1298 C CA . GLU A 1 167 ? 6.609 5.348 20.566 1.00 94.50 167 GLU A CA 1
ATOM 1299 C C . GLU A 1 167 ? 5.573 4.537 19.776 1.00 94.50 167 GLU A C 1
ATOM 1301 O O . GLU A 1 167 ? 4.837 3.749 20.365 1.00 94.50 167 GLU A O 1
ATOM 1306 N N . TRP A 1 168 ? 5.599 4.623 18.443 1.00 95.81 168 TRP A N 1
ATOM 1307 C CA . TRP A 1 168 ? 4.771 3.815 17.547 1.00 95.81 168 TRP A CA 1
ATOM 1308 C C . TRP A 1 168 ? 5.047 2.322 17.720 1.00 95.81 168 TRP A C 1
ATOM 1310 O O . TRP A 1 168 ? 4.128 1.521 17.884 1.00 95.81 168 TRP A O 1
ATOM 1320 N N . LYS A 1 169 ? 6.331 1.941 17.775 1.00 90.81 169 LYS A N 1
ATOM 1321 C CA . LYS A 1 169 ? 6.739 0.553 18.028 1.00 90.81 169 LYS A CA 1
ATOM 1322 C C . LYS A 1 169 ? 6.255 0.056 19.391 1.00 90.81 169 LYS A C 1
ATOM 1324 O O . LYS A 1 169 ? 5.846 -1.098 19.490 1.00 90.81 169 LYS A O 1
ATOM 1329 N N . LYS A 1 170 ? 6.312 0.882 20.442 1.00 90.62 170 LYS A N 1
ATOM 1330 C CA . LYS A 1 170 ? 5.783 0.521 21.770 1.00 90.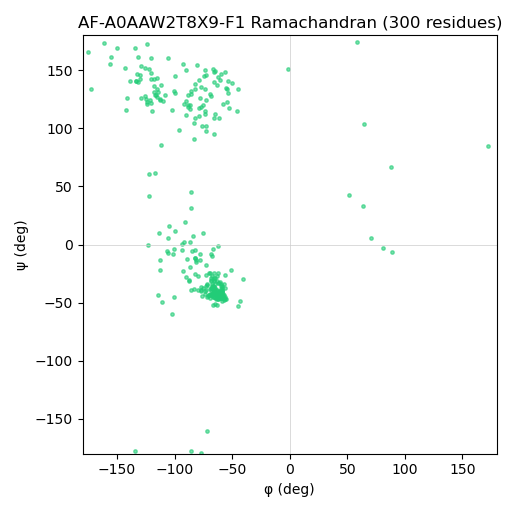62 170 LYS A CA 1
ATOM 1331 C C . LYS A 1 170 ? 4.264 0.335 21.728 1.00 90.62 170 LYS A C 1
ATOM 1333 O O . LYS A 1 170 ? 3.797 -0.728 22.115 1.00 90.62 170 LYS A O 1
ATOM 1338 N N . ALA A 1 171 ? 3.525 1.306 21.188 1.00 92.75 171 ALA A N 1
ATOM 1339 C CA . ALA A 1 171 ? 2.068 1.230 21.070 1.00 92.75 171 ALA A CA 1
ATOM 1340 C C . ALA A 1 171 ? 1.626 -0.017 20.292 1.00 92.75 171 ALA A C 1
ATOM 1342 O O . ALA A 1 171 ? 0.762 -0.762 20.741 1.00 92.75 171 ALA A O 1
ATOM 1343 N N . ALA A 1 172 ? 2.278 -0.306 19.165 1.00 93.12 172 ALA A N 1
ATOM 1344 C CA . ALA A 1 172 ? 1.946 -1.462 18.343 1.00 93.12 172 ALA A CA 1
ATOM 1345 C C . ALA A 1 172 ? 2.220 -2.801 19.055 1.00 93.12 172 ALA A C 1
ATOM 1347 O O . ALA A 1 172 ? 1.514 -3.778 18.820 1.00 93.12 172 ALA A O 1
ATOM 1348 N N . ASN A 1 173 ? 3.218 -2.855 19.948 1.00 89.94 173 ASN A N 1
ATOM 1349 C CA . ASN A 1 173 ? 3.459 -4.036 20.782 1.00 89.94 173 ASN A CA 1
ATOM 1350 C C . ASN A 1 173 ? 2.384 -4.196 21.860 1.00 89.94 173 ASN A C 1
ATOM 1352 O O . ASN A 1 173 ? 1.882 -5.303 22.041 1.00 89.94 173 ASN A O 1
ATOM 1356 N N . ASN A 1 174 ? 2.019 -3.109 22.541 1.00 87.25 174 ASN A N 1
ATOM 1357 C CA . ASN A 1 174 ? 1.023 -3.136 23.613 1.00 87.25 174 ASN A CA 1
ATOM 1358 C C . ASN A 1 174 ? -0.380 -3.487 23.087 1.00 87.25 174 ASN A C 1
ATOM 1360 O O . ASN A 1 174 ? -1.123 -4.233 23.718 1.00 87.25 174 ASN A O 1
ATOM 1364 N N . LEU A 1 175 ? -0.714 -3.014 21.884 1.00 87.25 175 LEU A N 1
ATOM 1365 C CA . LEU A 1 175 ? -2.013 -3.227 21.240 1.00 87.25 175 LEU A CA 1
ATOM 1366 C C . LEU A 1 175 ? -2.110 -4.534 20.441 1.00 87.25 175 LEU A C 1
ATOM 1368 O O . LEU A 1 175 ? -3.137 -4.807 19.812 1.00 87.25 175 LEU A O 1
ATOM 1372 N N . LYS A 1 176 ? -1.056 -5.357 20.436 1.00 85.44 176 LYS A N 1
ATOM 1373 C CA . LYS A 1 176 ? -0.996 -6.580 19.633 1.00 85.44 176 LYS A CA 1
ATOM 1374 C C . LYS A 1 176 ? -2.152 -7.521 19.985 1.00 85.44 176 LYS A C 1
ATOM 1376 O O . LYS A 1 176 ? -2.279 -7.980 21.113 1.00 85.44 176 LYS A O 1
ATOM 1381 N N . GLY A 1 177 ? -2.971 -7.839 18.983 1.00 81.12 177 GLY A N 1
ATOM 1382 C CA . GLY A 1 177 ? -4.150 -8.701 19.134 1.00 81.12 177 GLY A CA 1
ATOM 1383 C C . GLY A 1 177 ? -5.442 -7.967 19.507 1.00 81.12 177 GLY A C 1
ATOM 1384 O O . GLY A 1 177 ? -6.491 -8.597 19.483 1.00 81.12 177 GLY A O 1
ATOM 1385 N N . GLN A 1 178 ? -5.379 -6.663 19.790 1.00 83.25 178 GLN A N 1
ATOM 1386 C CA . GLN A 1 178 ? -6.545 -5.826 20.095 1.00 83.25 178 GLN A CA 1
ATOM 1387 C C . GLN A 1 178 ? -6.814 -4.812 18.976 1.00 83.25 178 GLN A C 1
ATOM 1389 O O . GLN A 1 178 ? -7.927 -4.726 18.469 1.00 83.25 178 GLN A O 1
ATOM 1394 N N . VAL A 1 179 ? -5.779 -4.080 18.548 1.00 90.06 179 VAL A N 1
ATOM 1395 C CA . VAL A 1 179 ? -5.868 -3.056 17.494 1.00 90.06 179 VAL A CA 1
ATOM 1396 C C . VAL A 1 179 ? -4.718 -3.230 16.507 1.00 90.06 179 VAL A C 1
ATOM 1398 O O . VAL A 1 179 ? -3.589 -3.540 16.894 1.00 90.06 179 VAL A O 1
ATOM 1401 N N . LYS A 1 180 ? -4.987 -3.048 15.210 1.00 93.94 180 LYS A N 1
ATOM 1402 C CA . LYS A 1 180 ? -3.960 -3.147 14.169 1.00 93.94 180 LYS A CA 1
ATOM 1403 C C . LYS A 1 180 ? -3.293 -1.797 13.958 1.00 93.94 180 LYS A C 1
ATOM 1405 O O . LYS A 1 180 ? -3.942 -0.831 13.564 1.00 93.94 180 LYS A O 1
ATOM 1410 N N . LEU A 1 181 ? -1.982 -1.737 14.178 1.00 96.56 181 LEU A N 1
ATOM 1411 C CA . LEU A 1 181 ? -1.180 -0.575 13.806 1.00 96.56 181 LEU A CA 1
ATOM 1412 C C . LEU A 1 181 ? -0.464 -0.840 12.485 1.00 96.56 181 LEU A C 1
ATOM 1414 O O . LEU A 1 181 ? 0.184 -1.873 12.319 1.00 96.56 181 LEU A O 1
ATOM 1418 N N . GLY A 1 182 ? -0.571 0.104 11.556 1.00 96.25 182 GLY A N 1
ATOM 1419 C CA . GLY A 1 182 ? 0.082 0.066 10.253 1.00 96.25 182 GLY A CA 1
ATOM 1420 C C . GLY A 1 182 ? 1.008 1.258 10.037 1.00 96.25 182 GLY A C 1
ATOM 1421 O O . GLY A 1 182 ? 0.885 2.274 10.716 1.00 96.25 182 GLY A O 1
ATOM 1422 N N . HIS A 1 183 ? 1.937 1.152 9.095 1.00 95.12 183 HIS A N 1
ATOM 1423 C CA . HIS A 1 183 ? 2.766 2.280 8.674 1.00 95.12 183 HIS A CA 1
ATOM 1424 C C . HIS A 1 183 ? 2.951 2.293 7.159 1.00 95.12 183 HIS A C 1
ATOM 1426 O O . HIS A 1 183 ? 3.129 1.244 6.548 1.00 95.12 183 HIS A O 1
ATOM 1432 N N . VAL A 1 184 ? 2.920 3.485 6.570 1.00 93.06 184 VAL A N 1
ATOM 1433 C CA . VAL A 1 184 ? 3.102 3.733 5.138 1.00 93.06 184 VAL A CA 1
ATOM 1434 C C . VAL A 1 184 ? 4.312 4.641 4.956 1.00 93.06 184 VAL A C 1
ATOM 1436 O O . VAL A 1 184 ? 4.280 5.809 5.362 1.00 93.06 184 VAL A O 1
ATOM 1439 N N . ASP A 1 185 ? 5.366 4.118 4.325 1.00 91.56 185 ASP A N 1
ATOM 1440 C CA . ASP A 1 185 ? 6.499 4.933 3.885 1.00 91.56 185 ASP A CA 1
ATOM 1441 C C . ASP A 1 185 ? 6.099 5.714 2.631 1.00 91.56 185 ASP A C 1
ATOM 1443 O O . ASP A 1 185 ? 6.058 5.211 1.508 1.00 91.56 185 ASP A O 1
ATOM 1447 N N . CYS A 1 186 ? 5.799 6.984 2.840 1.00 86.69 186 CYS A N 1
ATOM 1448 C CA . CYS A 1 186 ? 5.333 7.875 1.801 1.00 86.69 186 CYS A CA 1
ATOM 1449 C C . CYS A 1 186 ? 6.436 8.283 0.821 1.00 86.69 186 CYS A C 1
ATOM 1451 O O . CYS A 1 186 ? 6.116 8.739 -0.270 1.00 86.69 186 CYS A O 1
ATOM 1453 N N . ASP A 1 187 ? 7.720 8.128 1.160 1.00 82.31 187 ASP A N 1
ATOM 1454 C CA . ASP A 1 187 ? 8.795 8.293 0.179 1.00 82.31 187 ASP A CA 1
ATOM 1455 C C . ASP A 1 187 ? 8.913 7.081 -0.737 1.00 82.31 187 ASP A C 1
ATOM 1457 O O . ASP A 1 187 ? 9.117 7.246 -1.939 1.00 82.31 187 ASP A O 1
ATOM 1461 N N . ALA A 1 188 ? 8.761 5.877 -0.185 1.00 75.69 188 ALA A N 1
ATOM 1462 C CA . ALA A 1 188 ? 8.748 4.652 -0.978 1.00 75.69 188 ALA A CA 1
ATOM 1463 C C . ALA A 1 188 ? 7.525 4.593 -1.917 1.00 75.69 188 ALA A C 1
ATOM 1465 O O . ALA A 1 188 ? 7.625 4.077 -3.030 1.00 75.69 188 ALA A O 1
ATOM 1466 N N . GLU A 1 189 ? 6.395 5.185 -1.508 1.00 65.56 189 GLU A N 1
ATOM 1467 C CA . GLU A 1 189 ? 5.152 5.253 -2.293 1.00 65.56 189 GLU A CA 1
ATOM 1468 C C . GLU A 1 189 ? 5.108 6.393 -3.338 1.00 65.56 189 GLU A C 1
ATOM 1470 O O . GLU A 1 189 ? 4.228 6.385 -4.201 1.00 65.56 189 GLU A O 1
ATOM 1475 N N . LYS A 1 190 ? 6.046 7.360 -3.324 1.00 55.44 190 LYS A N 1
ATOM 1476 C CA . LYS A 1 190 ? 6.073 8.541 -4.230 1.00 55.44 190 LYS A CA 1
ATOM 1477 C C . LYS A 1 190 ? 6.221 8.226 -5.727 1.00 55.44 190 LYS A C 1
ATOM 1479 O O . LYS A 1 190 ? 6.244 9.148 -6.540 1.00 55.44 190 LYS A O 1
ATOM 1484 N N . VAL A 1 191 ? 6.334 6.953 -6.101 1.00 52.34 191 VAL A N 1
ATOM 1485 C CA . VAL A 1 191 ? 6.583 6.502 -7.479 1.00 52.34 191 VAL A CA 1
ATOM 1486 C C . VAL A 1 191 ? 5.288 6.179 -8.252 1.00 52.34 191 VAL A C 1
ATOM 1488 O O . VAL A 1 191 ? 5.370 5.931 -9.447 1.00 52.34 191 VAL A O 1
ATOM 1491 N N . ASN A 1 192 ? 4.098 6.235 -7.631 1.00 48.22 192 ASN A N 1
ATOM 1492 C CA . ASN A 1 192 ? 2.828 5.866 -8.286 1.00 48.22 192 ASN A CA 1
ATOM 1493 C C . ASN A 1 192 ? 1.796 7.013 -8.327 1.00 48.22 192 ASN A C 1
ATOM 1495 O O . ASN A 1 192 ? 1.595 7.729 -7.344 1.00 48.22 192 ASN A O 1
ATOM 1499 N N . TYR A 1 193 ? 1.048 7.111 -9.436 1.00 38.47 193 TYR A N 1
ATOM 1500 C CA . TYR A 1 193 ? -0.064 8.061 -9.662 1.00 38.47 193 TYR A CA 1
ATOM 1501 C C . TYR A 1 193 ? -1.297 7.814 -8.746 1.00 38.47 193 TYR A C 1
ATOM 1503 O O . TYR A 1 193 ? -2.241 8.600 -8.727 1.00 38.47 193 TYR A O 1
ATOM 1511 N N . GLN A 1 194 ? -1.260 6.753 -7.927 1.00 53.97 194 GLN A N 1
ATOM 1512 C CA . GLN A 1 194 ? -2.253 6.356 -6.913 1.00 53.97 194 GLN A CA 1
ATOM 1513 C C . GLN A 1 194 ? -1.642 6.259 -5.507 1.00 53.97 194 GLN A C 1
ATOM 1515 O O . GLN A 1 194 ? -1.919 5.327 -4.748 1.00 53.97 194 GLN A O 1
ATOM 1520 N N . SER A 1 195 ? -0.780 7.213 -5.147 1.00 72.44 195 SER A N 1
ATOM 1521 C CA . SER A 1 195 ? -0.215 7.252 -3.798 1.00 72.44 195 SER A CA 1
ATOM 1522 C C . SER A 1 195 ? -1.333 7.275 -2.743 1.00 72.44 195 SER A C 1
ATOM 1524 O O . SER A 1 195 ? -2.308 8.030 -2.855 1.00 72.44 195 SER A O 1
ATOM 1526 N N . LEU A 1 196 ? -1.195 6.459 -1.692 1.00 86.00 196 LEU A N 1
ATOM 1527 C CA . LEU A 1 196 ? -2.130 6.466 -0.560 1.00 86.00 196 LEU A CA 1
ATOM 1528 C C . LEU A 1 196 ? -2.233 7.864 0.074 1.00 86.00 196 LEU A C 1
ATOM 1530 O O . LEU A 1 196 ? -3.279 8.222 0.609 1.00 86.00 196 LEU A O 1
ATOM 1534 N N . MET A 1 197 ? -1.181 8.680 -0.057 1.00 87.25 197 MET A N 1
ATOM 1535 C CA . MET A 1 197 ? -1.203 10.083 0.344 1.00 87.25 197 MET A CA 1
ATOM 1536 C C . MET A 1 197 ? -2.284 10.879 -0.388 1.00 87.25 197 MET A C 1
ATOM 1538 O O . MET A 1 197 ? -3.047 11.591 0.254 1.00 87.25 197 MET A O 1
ATOM 1542 N N . SER A 1 198 ? -2.376 10.756 -1.716 1.00 86.44 198 SER A N 1
ATOM 1543 C CA . SER A 1 198 ? -3.400 11.445 -2.507 1.00 86.44 198 SER A CA 1
ATOM 1544 C C . SER A 1 198 ? -4.798 10.947 -2.153 1.00 86.44 198 SER A C 1
ATOM 1546 O O . SER A 1 198 ? -5.707 11.754 -1.978 1.00 86.44 198 SER A O 1
ATOM 1548 N N . ARG A 1 199 ? -4.961 9.627 -1.992 1.00 88.31 199 ARG A N 1
ATOM 1549 C CA . ARG A 1 199 ? -6.251 9.007 -1.656 1.00 88.31 199 ARG A CA 1
ATOM 1550 C C . ARG A 1 199 ? -6.806 9.486 -0.317 1.00 88.31 199 ARG A C 1
ATOM 1552 O O . ARG A 1 199 ? -8.002 9.724 -0.213 1.00 88.31 199 ARG A O 1
ATOM 1559 N N . PHE A 1 200 ? -5.946 9.625 0.688 1.00 91.62 200 PHE A N 1
ATOM 1560 C CA . PHE A 1 200 ? -6.345 10.027 2.038 1.00 91.62 200 PHE A CA 1
ATOM 1561 C C . PHE A 1 200 ? -5.990 11.480 2.372 1.00 91.62 200 PHE A C 1
ATOM 1563 O O . PHE A 1 200 ? -5.992 11.864 3.538 1.00 91.62 200 PHE A O 1
ATOM 1570 N N . ASN A 1 201 ? -5.687 12.290 1.352 1.00 89.56 201 ASN A N 1
ATOM 1571 C CA . ASN A 1 201 ? -5.366 13.709 1.482 1.00 89.56 201 ASN A CA 1
ATOM 1572 C C . ASN A 1 201 ? -4.272 14.015 2.535 1.00 89.56 201 ASN A C 1
ATOM 1574 O O . ASN A 1 201 ? -4.381 14.956 3.322 1.00 89.56 201 ASN A O 1
ATOM 1578 N N . VAL A 1 202 ? -3.204 13.215 2.562 1.00 91.06 202 VAL A N 1
ATOM 1579 C CA . VAL A 1 202 ? -2.069 13.39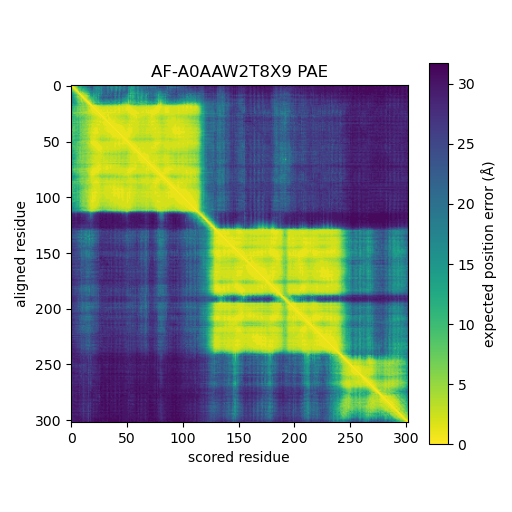6 3.477 1.00 91.06 202 VAL A CA 1
ATOM 1580 C C . VAL A 1 202 ? -1.154 14.504 2.954 1.00 91.06 202 VAL A C 1
ATOM 1582 O O . VAL A 1 202 ? -0.460 14.332 1.953 1.00 91.06 202 VAL A O 1
ATOM 1585 N N . GLN A 1 203 ? -1.138 15.639 3.657 1.00 88.19 203 GLN A N 1
ATOM 1586 C CA . GLN A 1 203 ? -0.405 16.853 3.259 1.00 88.19 203 GLN A CA 1
ATOM 1587 C C . GLN A 1 203 ? 0.925 17.057 4.007 1.00 88.19 203 GLN A C 1
ATOM 1589 O O . GLN A 1 203 ? 1.696 17.956 3.674 1.00 88.19 203 GLN A O 1
ATOM 1594 N N . GLY A 1 204 ? 1.213 16.252 5.031 1.00 88.12 204 GLY A N 1
ATOM 1595 C CA . GLY A 1 204 ? 2.401 16.413 5.866 1.00 88.12 204 GLY A CA 1
ATOM 1596 C C . GLY A 1 204 ? 2.735 15.152 6.650 1.00 88.12 204 GLY A C 1
ATOM 1597 O O . GLY A 1 204 ? 1.986 14.183 6.618 1.00 88.12 204 GLY A O 1
ATOM 1598 N N . PHE A 1 205 ? 3.878 15.162 7.343 1.00 91.50 205 PHE A N 1
ATOM 1599 C CA . PHE A 1 205 ? 4.356 13.994 8.082 1.00 91.50 205 PHE A CA 1
ATOM 1600 C C . PHE A 1 205 ? 4.814 14.320 9.515 1.00 91.50 205 PHE A C 1
ATOM 1602 O O . PHE A 1 205 ? 5.442 15.360 9.742 1.00 91.50 205 PHE A O 1
ATOM 1609 N N . PRO A 1 206 ? 4.622 13.388 10.466 1.00 93.50 206 PRO A N 1
ATOM 1610 C CA . PRO A 1 206 ? 3.760 12.217 10.327 1.00 93.50 206 PRO A CA 1
ATOM 1611 C C . PRO A 1 206 ? 2.282 12.632 10.372 1.00 93.50 206 PRO A C 1
ATOM 1613 O O . PRO A 1 206 ? 1.923 13.557 11.110 1.00 93.50 206 PRO A O 1
ATOM 1616 N N . THR A 1 207 ? 1.447 11.928 9.615 1.00 95.62 207 THR A N 1
ATOM 1617 C CA . THR A 1 207 ? -0.019 11.980 9.716 1.00 95.62 207 THR A CA 1
ATOM 1618 C C . THR A 1 207 ? -0.498 10.616 10.178 1.00 95.62 207 THR A C 1
ATOM 1620 O O . THR A 1 207 ? -0.081 9.604 9.627 1.00 95.62 207 THR A O 1
ATOM 1623 N N . ILE A 1 208 ? -1.355 10.574 11.195 1.00 97.88 208 ILE A N 1
ATOM 1624 C CA . ILE A 1 208 ? -1.919 9.328 11.715 1.00 97.88 208 ILE A CA 1
ATOM 1625 C C . ILE A 1 208 ? -3.410 9.337 11.394 1.00 97.88 208 ILE A C 1
ATOM 1627 O O . ILE A 1 208 ? -4.103 10.283 11.763 1.00 97.88 208 ILE A O 1
ATOM 1631 N N . LEU A 1 209 ? -3.890 8.302 10.708 1.00 97.38 209 LEU A N 1
ATOM 1632 C CA . LEU A 1 209 ? -5.300 8.134 10.365 1.00 97.38 209 LEU A CA 1
ATOM 1633 C C . LEU A 1 209 ? -5.888 6.908 11.059 1.00 97.38 209 LEU A C 1
ATOM 1635 O O . LEU A 1 209 ? -5.235 5.871 11.183 1.00 97.38 209 LEU A O 1
ATOM 1639 N N . VAL A 1 210 ? -7.141 7.038 11.476 1.00 96.75 210 VAL A N 1
ATOM 1640 C CA . VAL A 1 210 ? -7.908 6.018 12.187 1.00 96.75 210 VAL A CA 1
ATOM 1641 C C . VAL A 1 210 ? -8.990 5.489 11.257 1.00 96.75 210 VAL A C 1
ATOM 1643 O O . VAL A 1 210 ? -9.809 6.242 10.737 1.00 96.75 210 VAL A O 1
ATOM 1646 N N . PHE A 1 211 ? -8.980 4.178 11.053 1.00 95.12 211 PHE A N 1
ATOM 1647 C CA . PHE A 1 211 ? -9.871 3.436 10.170 1.00 95.12 211 PHE A CA 1
ATOM 1648 C C . PHE A 1 211 ? -10.798 2.560 11.022 1.00 95.12 211 PHE A C 1
ATOM 1650 O O . PHE A 1 211 ? -10.510 1.386 11.294 1.00 95.12 211 PHE A O 1
ATOM 1657 N N . GLY A 1 212 ? -11.905 3.165 11.462 1.00 89.38 212 GLY A N 1
ATOM 1658 C CA . GLY A 1 212 ? -12.955 2.541 12.274 1.00 89.38 212 GLY A CA 1
ATOM 1659 C C . GLY A 1 212 ? -13.819 1.542 11.498 1.00 89.38 212 GLY A C 1
ATOM 1660 O O . GLY A 1 212 ? -13.406 1.031 10.460 1.00 89.38 212 GLY A O 1
ATOM 1661 N N . ALA A 1 213 ? -15.017 1.229 11.998 1.00 83.88 213 ALA A N 1
ATOM 1662 C CA . ALA A 1 213 ? -15.915 0.273 11.336 1.00 83.88 213 ALA A CA 1
ATOM 1663 C C . ALA A 1 213 ? -16.287 0.707 9.905 1.00 83.88 213 ALA A C 1
ATOM 1665 O O . ALA A 1 213 ? -16.299 -0.122 8.995 1.00 83.88 213 ALA A O 1
ATOM 1666 N N . ASP A 1 214 ? -16.524 2.006 9.709 1.00 86.38 214 ASP A N 1
ATOM 1667 C CA . ASP A 1 214 ? -16.613 2.613 8.386 1.00 86.38 214 ASP A CA 1
ATOM 1668 C C . ASP A 1 214 ? -15.205 2.942 7.871 1.00 86.38 214 ASP A C 1
ATOM 1670 O O . ASP A 1 214 ? -14.548 3.887 8.314 1.00 86.38 214 ASP A O 1
ATOM 1674 N N . LYS A 1 215 ? -14.732 2.117 6.938 1.00 89.19 215 LYS A N 1
ATOM 1675 C CA . LYS A 1 215 ? -13.406 2.245 6.329 1.00 89.19 215 LYS A CA 1
ATOM 1676 C C . LYS A 1 215 ? -13.337 3.343 5.266 1.00 89.19 215 LYS A C 1
ATOM 1678 O O . LYS A 1 215 ? -12.231 3.709 4.868 1.00 89.19 215 LYS A O 1
ATOM 1683 N N . GLU A 1 216 ? -14.477 3.864 4.818 1.00 86.31 216 GLU A N 1
ATOM 1684 C CA . GLU A 1 216 ? -14.554 4.906 3.791 1.00 86.31 216 GLU A CA 1
ATOM 1685 C C . GLU A 1 216 ? -14.451 6.319 4.378 1.00 86.31 216 GLU A C 1
ATOM 1687 O O . GLU A 1 216 ? -14.067 7.246 3.666 1.00 86.31 216 GLU A O 1
ATOM 1692 N N . SER A 1 217 ? -14.698 6.475 5.684 1.00 89.00 217 SER A N 1
ATOM 1693 C CA . SER A 1 217 ? -14.604 7.751 6.402 1.00 89.00 217 SER A CA 1
ATOM 1694 C C . SER A 1 217 ? -13.525 7.744 7.504 1.00 89.00 217 SER A C 1
ATOM 1696 O O . SER A 1 217 ? -13.848 7.924 8.685 1.00 89.00 217 SER A O 1
ATOM 1698 N N . PRO A 1 218 ? -12.231 7.552 7.168 1.00 95.06 218 PRO A N 1
ATOM 1699 C CA . PRO A 1 218 ? -11.161 7.651 8.153 1.00 95.06 218 PRO A CA 1
ATOM 1700 C C . PRO A 1 218 ? -11.002 9.085 8.664 1.00 95.06 218 PRO A C 1
ATOM 1702 O O . PRO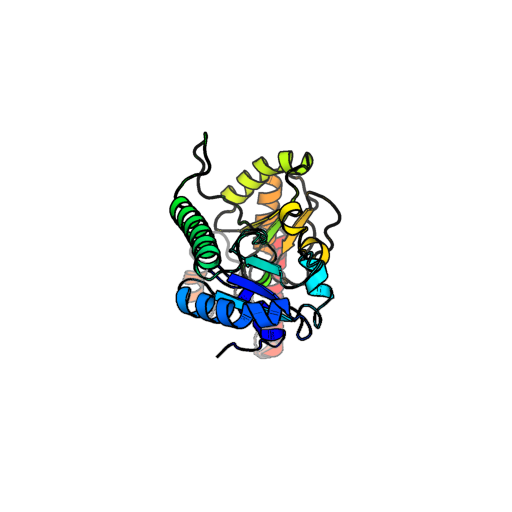 A 1 218 ? -11.237 10.053 7.940 1.00 95.06 218 PRO A O 1
ATOM 1705 N N . PHE A 1 219 ? -10.540 9.226 9.903 1.00 94.19 219 PHE A N 1
ATOM 1706 C CA . PHE A 1 219 ? -10.339 10.529 10.541 1.00 94.19 219 PHE A CA 1
ATOM 1707 C C . PHE A 1 219 ? -8.936 10.648 11.153 1.00 94.19 219 PHE A C 1
ATOM 1709 O O . PHE A 1 219 ? -8.314 9.629 11.474 1.00 94.19 219 PHE A O 1
ATOM 1716 N N . PRO A 1 220 ? -8.390 11.870 11.284 1.00 96.38 220 PRO A N 1
ATOM 1717 C CA . PRO A 1 220 ? -7.052 12.062 11.821 1.00 96.38 220 PRO A CA 1
ATOM 1718 C C . PRO A 1 220 ? -7.000 11.858 13.338 1.00 96.38 220 PRO A C 1
ATOM 1720 O O . PRO A 1 220 ? -7.919 12.223 14.070 1.00 96.38 220 PRO A O 1
ATOM 1723 N N . TYR A 1 221 ? -5.887 11.299 13.813 1.00 96.12 221 TYR A N 1
ATOM 1724 C CA . TYR A 1 221 ? -5.544 11.286 15.231 1.00 96.12 221 TYR A CA 1
ATOM 1725 C C . TYR A 1 221 ? -4.797 12.571 15.603 1.00 96.12 221 TYR A C 1
ATOM 1727 O O . TYR A 1 221 ? -3.674 12.804 15.151 1.00 96.12 221 TYR A O 1
ATOM 1735 N N . GLU A 1 222 ? -5.410 13.366 16.479 1.00 92.31 222 GLU A N 1
ATOM 1736 C CA . GLU A 1 222 ? -4.903 14.673 16.931 1.00 92.31 222 GLU A CA 1
ATOM 1737 C C . GLU A 1 222 ? -4.333 14.639 18.363 1.00 92.31 222 GLU A C 1
ATOM 1739 O O . GLU A 1 222 ? -3.971 15.670 18.932 1.00 92.31 222 GLU A O 1
ATOM 1744 N N . GLY A 1 223 ? -4.260 13.453 18.976 1.00 93.12 223 GLY A N 1
ATOM 1745 C CA . GLY A 1 223 ? -3.757 13.284 20.337 1.00 93.12 223 GLY A CA 1
ATOM 1746 C C . GLY A 1 223 ? -2.229 13.351 20.454 1.00 93.12 223 GLY A C 1
ATOM 1747 O O . GLY A 1 223 ? -1.482 13.534 19.486 1.00 93.12 223 GLY A O 1
ATOM 1748 N N . ALA A 1 224 ? -1.739 13.187 21.685 1.00 94.88 224 ALA A N 1
ATOM 1749 C CA . ALA A 1 224 ? -0.307 13.180 21.959 1.00 94.88 224 ALA A CA 1
ATOM 1750 C C . ALA A 1 224 ? 0.391 11.972 21.309 1.00 94.88 224 ALA A C 1
ATOM 1752 O O . ALA A 1 224 ? -0.082 10.846 21.339 1.00 94.88 224 ALA A O 1
ATOM 1753 N N . ARG A 1 225 ? 1.587 12.183 20.761 1.00 94.00 225 ARG A N 1
ATOM 1754 C CA . ARG A 1 225 ? 2.343 11.160 20.013 1.00 94.00 225 ARG A CA 1
ATOM 1755 C C . ARG A 1 225 ? 3.203 10.248 20.903 1.00 94.00 225 ARG A C 1
ATOM 1757 O O . ARG A 1 225 ? 4.278 9.821 20.486 1.00 94.00 225 ARG A O 1
ATOM 1764 N N . SER A 1 226 ? 2.764 9.996 22.137 1.00 92.94 226 SER A N 1
ATOM 1765 C CA . SER A 1 226 ? 3.381 9.016 23.040 1.00 92.94 226 SER A CA 1
ATOM 1766 C C . SER A 1 226 ? 2.693 7.661 22.907 1.00 92.94 226 SER A C 1
ATOM 1768 O O . SER A 1 226 ? 1.520 7.584 22.546 1.00 92.94 226 SER A O 1
ATOM 1770 N N . ALA A 1 227 ? 3.399 6.584 23.248 1.00 90.94 227 ALA A N 1
ATOM 1771 C CA . ALA A 1 227 ? 2.849 5.236 23.180 1.00 90.94 227 ALA A CA 1
ATOM 1772 C C . ALA A 1 227 ? 1.578 5.094 24.029 1.00 90.94 227 ALA A C 1
ATOM 1774 O O . ALA A 1 227 ? 0.588 4.551 23.555 1.00 90.94 227 ALA A O 1
ATOM 1775 N N . SER A 1 228 ? 1.592 5.655 25.243 1.00 85.88 228 SER A N 1
ATOM 1776 C CA . SER A 1 228 ? 0.454 5.630 26.166 1.00 85.88 228 SER A CA 1
ATOM 1777 C C . SER A 1 228 ? -0.779 6.341 25.611 1.00 85.88 228 SER A C 1
ATOM 1779 O O . SER A 1 228 ? -1.879 5.822 25.720 1.00 85.88 228 SER A O 1
ATOM 1781 N N . ALA A 1 229 ? -0.611 7.510 24.988 1.00 91.44 229 ALA A N 1
ATOM 1782 C CA . ALA A 1 229 ? -1.732 8.277 24.456 1.00 91.44 229 ALA A CA 1
ATOM 1783 C C . ALA A 1 229 ? -2.337 7.623 23.206 1.00 91.44 229 ALA A C 1
ATOM 1785 O O . ALA A 1 229 ? -3.548 7.690 23.005 1.00 91.44 229 ALA A O 1
ATOM 1786 N N . ILE A 1 230 ? -1.509 6.976 22.380 1.00 95.75 230 ILE A N 1
ATOM 1787 C CA . ILE A 1 230 ? -1.975 6.187 21.233 1.00 95.75 230 ILE A CA 1
ATOM 1788 C C . ILE A 1 230 ? -2.702 4.929 21.721 1.00 95.75 230 ILE A C 1
ATOM 1790 O O . ILE A 1 230 ? -3.754 4.595 21.188 1.00 95.75 230 ILE A O 1
ATOM 1794 N N . GLU A 1 231 ? -2.170 4.251 22.740 1.00 91.94 231 GLU A N 1
ATOM 1795 C CA . GLU A 1 231 ? -2.771 3.057 23.337 1.00 91.94 231 GLU A CA 1
ATOM 1796 C C . GLU A 1 231 ? -4.133 3.349 23.970 1.00 91.94 231 GLU A C 1
ATOM 1798 O O . GLU A 1 231 ? -5.113 2.703 23.605 1.00 91.94 231 GLU A O 1
ATOM 1803 N N . SER A 1 232 ? -4.223 4.356 24.844 1.00 87.12 232 SER A N 1
ATOM 1804 C CA . SER A 1 232 ? -5.488 4.757 25.472 1.00 87.12 232 SER A CA 1
ATOM 1805 C C . SER A 1 232 ? -6.546 5.112 24.431 1.00 87.12 232 SER A C 1
ATOM 1807 O O . SER A 1 232 ? -7.662 4.606 24.494 1.00 87.12 232 SER A O 1
ATOM 1809 N N . PHE A 1 233 ? -6.172 5.902 23.421 1.00 94.19 233 PHE A N 1
ATOM 1810 C CA . PHE A 1 233 ? -7.071 6.237 22.321 1.00 94.19 233 PHE A CA 1
ATOM 1811 C C . PHE A 1 233 ? -7.517 4.995 21.535 1.00 94.19 233 PHE A C 1
ATOM 1813 O O . PHE A 1 233 ? -8.690 4.851 21.202 1.00 94.19 233 PHE A O 1
ATOM 1820 N N . ALA A 1 234 ? -6.593 4.086 21.219 1.00 91.75 234 ALA A N 1
ATOM 1821 C CA . ALA A 1 234 ? -6.900 2.887 20.449 1.00 91.75 234 ALA A CA 1
ATOM 1822 C C . ALA A 1 234 ? -7.888 1.967 21.181 1.00 91.75 234 ALA A C 1
ATOM 1824 O O . ALA A 1 234 ? -8.797 1.431 20.549 1.00 91.75 234 ALA A O 1
ATOM 1825 N N . LEU A 1 235 ? -7.727 1.807 22.497 1.00 87.44 235 LEU A N 1
ATOM 1826 C CA . LEU A 1 235 ? -8.632 1.019 23.335 1.00 87.44 235 LEU A CA 1
ATOM 1827 C C . LEU A 1 235 ? -10.017 1.673 23.440 1.00 87.44 235 LEU A C 1
ATOM 1829 O O . LEU A 1 235 ? -11.019 0.996 23.230 1.00 87.44 235 LEU A O 1
ATOM 1833 N N . GLU A 1 236 ? -10.085 2.991 23.635 1.00 86.06 236 GLU A N 1
ATOM 1834 C CA . GLU A 1 236 ? -11.350 3.743 23.636 1.00 86.06 236 GLU A CA 1
ATOM 1835 C C . GLU A 1 236 ? -12.106 3.604 22.300 1.00 86.06 236 GLU A C 1
ATOM 1837 O O . GLU A 1 236 ? -13.324 3.396 22.256 1.00 86.06 236 GLU A O 1
ATOM 1842 N N . GLN A 1 237 ? -11.383 3.668 21.178 1.00 86.38 237 GLN A N 1
ATOM 1843 C CA . GLN A 1 237 ? -11.969 3.451 19.857 1.00 86.38 237 GLN A CA 1
ATOM 1844 C C . GLN A 1 237 ? -12.433 2.008 19.657 1.00 86.38 237 GLN A C 1
ATOM 1846 O O . GLN A 1 237 ? -13.428 1.785 18.966 1.00 86.38 237 GLN A O 1
ATOM 1851 N N . LEU A 1 238 ? -11.739 1.027 20.234 1.00 82.50 238 LEU A N 1
ATOM 1852 C CA . LEU A 1 238 ? -12.145 -0.373 20.163 1.00 82.50 238 LEU A CA 1
ATOM 1853 C C . LEU A 1 238 ? -13.461 -0.603 20.918 1.00 82.50 238 LEU A C 1
ATOM 1855 O O . LEU A 1 238 ? -14.334 -1.297 20.405 1.00 82.50 238 LEU A O 1
ATOM 1859 N N . GLU A 1 239 ? -13.635 0.034 22.078 1.00 77.69 239 GLU A N 1
ATOM 1860 C CA . GLU A 1 239 ? -14.875 -0.007 22.862 1.00 77.69 239 GLU A CA 1
ATOM 1861 C C . GLU A 1 239 ? -16.028 0.715 22.155 1.00 77.69 239 GLU A C 1
ATOM 1863 O O . GLU A 1 239 ? -17.132 0.182 22.055 1.00 77.69 239 GLU A O 1
ATOM 1868 N N . THR A 1 240 ? -15.770 1.893 21.583 1.00 71.19 240 THR A N 1
ATOM 1869 C CA . THR A 1 240 ? -16.794 2.683 20.877 1.00 71.19 240 THR A CA 1
ATOM 1870 C C . THR A 1 240 ? -17.261 2.013 19.578 1.00 71.19 240 THR A C 1
ATOM 1872 O O . THR A 1 240 ? -18.421 2.149 19.184 1.00 71.19 240 THR A O 1
ATOM 1875 N N . ASN A 1 241 ? -16.370 1.271 18.909 1.00 64.00 241 ASN A N 1
ATOM 1876 C CA . ASN A 1 241 ? -16.670 0.522 17.684 1.00 64.00 241 ASN A CA 1
ATOM 1877 C C . ASN A 1 241 ? -17.063 -0.944 17.943 1.00 64.00 241 ASN A C 1
ATOM 1879 O O . ASN A 1 241 ? -17.329 -1.674 16.982 1.00 64.00 241 ASN A O 1
ATOM 1883 N N . ALA A 1 242 ? -17.110 -1.392 19.202 1.00 60.44 242 ALA A N 1
ATOM 1884 C CA . ALA A 1 242 ? -17.597 -2.721 19.533 1.00 60.44 242 ALA A CA 1
ATOM 1885 C C . ALA A 1 242 ? -19.070 -2.855 19.118 1.00 60.44 242 ALA A C 1
ATOM 1887 O O . ALA A 1 242 ? -19.861 -1.907 19.190 1.00 60.44 242 ALA A O 1
ATOM 1888 N N . ALA A 1 243 ? -19.450 -4.049 18.655 1.00 54.47 243 ALA A N 1
ATOM 1889 C CA . ALA A 1 243 ? -20.854 -4.350 18.418 1.00 54.47 243 ALA A CA 1
ATOM 1890 C C . ALA A 1 243 ? -21.647 -4.058 19.707 1.00 54.47 243 ALA A C 1
ATOM 1892 O O . ALA A 1 243 ? -21.138 -4.343 20.795 1.00 54.47 243 ALA A O 1
ATOM 1893 N N . PRO A 1 244 ? -22.863 -3.482 19.610 1.00 54.44 244 PRO A N 1
ATOM 1894 C CA . PRO A 1 244 ? -23.688 -3.257 20.790 1.00 54.44 244 PRO A CA 1
ATOM 1895 C C . PRO A 1 244 ? -23.782 -4.555 21.593 1.00 54.44 244 PRO A C 1
ATOM 1897 O O . PRO A 1 244 ? -23.925 -5.616 20.974 1.00 54.44 244 PRO A O 1
ATOM 1900 N N . PRO A 1 245 ? -23.711 -4.486 22.934 1.00 58.19 245 PRO A N 1
ATOM 1901 C CA . PRO A 1 245 ? -23.861 -5.672 23.758 1.00 58.19 245 PRO A CA 1
ATOM 1902 C C . PRO A 1 245 ? -25.167 -6.366 23.376 1.00 58.19 245 PRO A C 1
ATOM 1904 O O . PRO A 1 245 ? -26.212 -5.721 23.235 1.00 58.19 245 PRO A O 1
ATOM 1907 N N . GLU A 1 246 ? -25.084 -7.670 23.137 1.00 59.81 246 GLU A N 1
ATOM 1908 C CA . GLU A 1 246 ? -26.236 -8.452 22.717 1.00 59.81 246 GLU A CA 1
ATOM 1909 C C . GLU A 1 246 ? -27.259 -8.459 23.863 1.00 59.81 246 GLU A C 1
ATOM 1911 O O . GLU A 1 246 ? -27.000 -8.981 24.951 1.00 59.81 246 GLU A O 1
ATOM 1916 N N . VAL A 1 247 ? -28.410 -7.813 23.653 1.00 70.00 247 VAL A N 1
ATOM 1917 C CA . VAL A 1 247 ? -29.475 -7.751 24.660 1.00 70.00 247 VAL A CA 1
ATOM 1918 C C . VAL A 1 247 ? -30.127 -9.128 24.725 1.00 70.00 247 VAL A C 1
ATOM 1920 O O . VAL A 1 247 ? -30.913 -9.494 23.854 1.00 70.00 247 VAL A O 1
ATOM 1923 N N . THR A 1 248 ? -29.771 -9.901 25.750 1.00 75.50 248 THR A N 1
ATOM 1924 C CA . THR A 1 248 ? -30.320 -11.243 25.971 1.00 75.50 248 THR A CA 1
ATOM 1925 C C . THR A 1 248 ? -31.623 -11.149 26.757 1.00 75.50 248 THR A C 1
ATOM 1927 O O . THR A 1 248 ? -31.681 -10.507 27.806 1.00 75.50 248 THR A O 1
ATOM 1930 N N . GLU A 1 249 ? -32.675 -11.801 26.268 1.00 80.38 249 GLU A N 1
ATOM 1931 C CA . GLU A 1 249 ? -33.948 -11.874 26.980 1.00 80.38 249 GLU A CA 1
ATOM 1932 C C . GLU A 1 249 ? -33.861 -12.870 28.145 1.00 80.38 249 GLU A C 1
ATOM 1934 O O . GLU A 1 249 ? -33.599 -14.058 27.950 1.00 80.38 249 GLU A O 1
ATOM 1939 N N . LEU A 1 250 ? -34.096 -12.387 29.367 1.00 83.19 250 LEU A N 1
ATOM 1940 C CA . LEU A 1 250 ? -34.125 -13.216 30.572 1.00 83.19 250 LEU A CA 1
ATOM 1941 C C . LEU A 1 250 ? -35.507 -13.868 30.716 1.00 83.19 250 LEU A C 1
ATOM 1943 O O . LEU A 1 250 ? -36.422 -13.292 31.297 1.00 83.19 250 LEU A O 1
ATOM 1947 N N . THR A 1 251 ? -35.672 -15.065 30.153 1.00 85.12 251 THR A N 1
ATOM 1948 C CA . THR A 1 251 ? -36.964 -15.780 30.112 1.00 85.12 251 THR A CA 1
ATOM 1949 C C . THR A 1 251 ? -37.216 -16.690 31.314 1.00 85.12 251 THR A C 1
ATOM 1951 O O . THR A 1 251 ? -38.335 -17.163 31.504 1.00 85.12 251 THR A O 1
ATOM 1954 N N . SER A 1 252 ? -36.195 -16.955 32.132 1.00 86.81 252 SER A N 1
ATOM 1955 C CA . SER A 1 252 ? -36.300 -17.803 33.322 1.00 86.81 252 SER A CA 1
ATOM 1956 C C . SER A 1 252 ? -35.226 -17.459 34.365 1.00 86.81 252 SER A C 1
ATOM 1958 O O . SER A 1 252 ? -34.209 -16.852 34.013 1.00 86.81 252 SER A O 1
ATOM 1960 N N . PRO A 1 253 ? -35.418 -17.865 35.636 1.00 87.19 253 PRO A N 1
ATOM 1961 C CA . PRO A 1 253 ? -34.400 -17.724 36.676 1.00 87.19 253 PRO A CA 1
ATOM 1962 C C . PRO A 1 253 ? -33.069 -18.397 36.318 1.00 87.19 253 PRO A C 1
ATOM 1964 O O . PRO A 1 253 ? -32.017 -17.826 36.582 1.00 87.19 253 PRO A O 1
ATOM 1967 N N . ASP A 1 254 ? -33.104 -19.554 35.652 1.00 89.25 254 ASP A N 1
ATOM 1968 C CA . ASP A 1 254 ? -31.893 -20.286 35.258 1.00 89.25 254 ASP A CA 1
ATOM 1969 C C . ASP A 1 254 ? -31.069 -19.503 34.226 1.00 89.25 254 ASP A C 1
ATOM 1971 O O . ASP A 1 254 ? -29.848 -19.419 34.332 1.00 89.25 254 ASP A O 1
ATOM 1975 N N . VAL A 1 255 ? -31.738 -18.853 33.264 1.00 84.62 255 VAL A N 1
ATOM 1976 C CA . VAL A 1 255 ? -31.080 -17.977 32.278 1.00 84.62 255 VAL A CA 1
ATOM 1977 C C . VAL A 1 255 ? -30.496 -16.736 32.958 1.00 84.62 255 VAL A C 1
ATOM 1979 O O . VAL A 1 255 ? -29.425 -16.269 32.577 1.00 84.62 255 VAL A O 1
ATOM 1982 N N . MET A 1 256 ? -31.164 -16.202 33.982 1.00 84.25 256 MET A N 1
ATOM 1983 C CA . MET A 1 256 ? -30.631 -15.088 34.767 1.00 84.25 256 MET A CA 1
ATOM 1984 C C . MET A 1 256 ? -29.377 -15.495 35.547 1.00 84.25 256 MET A C 1
ATOM 1986 O O . MET A 1 256 ? -28.390 -14.766 35.505 1.00 84.25 256 MET A O 1
ATOM 1990 N N . GLU A 1 257 ? -29.376 -16.652 36.204 1.00 87.94 257 GLU A N 1
ATOM 1991 C CA . GLU A 1 257 ? -28.205 -17.151 36.933 1.00 87.94 257 GLU A CA 1
ATOM 1992 C C . GLU A 1 257 ? -27.040 -17.456 35.977 1.00 87.94 257 GLU A C 1
ATOM 1994 O O . GLU A 1 257 ? -25.905 -17.057 36.233 1.00 87.94 257 GLU A O 1
ATOM 1999 N N . GLU A 1 258 ? -27.318 -18.066 34.820 1.00 85.81 258 GLU A N 1
ATOM 2000 C CA . GLU A 1 258 ? -26.313 -18.332 33.784 1.00 85.81 258 GLU A CA 1
ATOM 2001 C C . GLU A 1 258 ? -25.663 -17.037 33.267 1.00 85.81 258 GLU A C 1
ATOM 2003 O O . GLU A 1 258 ? -24.444 -16.980 33.091 1.00 85.81 258 GLU A O 1
ATOM 2008 N N . LYS A 1 259 ? -26.462 -15.991 33.007 1.00 83.75 259 LYS A N 1
ATOM 2009 C CA . LYS A 1 259 ? -25.978 -14.746 32.384 1.00 83.75 259 LYS A CA 1
ATOM 2010 C C . LYS A 1 259 ? -25.443 -13.720 33.382 1.00 83.75 259 LYS A C 1
ATOM 2012 O O . LYS A 1 259 ? -24.531 -12.976 33.031 1.00 83.75 259 LYS A O 1
ATOM 2017 N N . CYS A 1 260 ? -25.982 -13.668 34.599 1.00 86.19 260 CYS A N 1
ATOM 2018 C CA . CYS A 1 260 ? -25.638 -12.658 35.602 1.00 86.19 260 CYS A CA 1
ATOM 2019 C C . CYS A 1 260 ? -24.901 -13.213 36.830 1.00 86.19 260 CYS A C 1
ATOM 2021 O O . CYS A 1 260 ? -24.235 -12.432 37.503 1.00 86.19 260 CYS A O 1
ATOM 2023 N N . GLY A 1 261 ? -24.997 -14.509 37.150 1.00 84.38 261 GLY A N 1
ATOM 2024 C CA . GLY A 1 261 ? -24.556 -15.051 38.448 1.00 84.38 261 GLY A CA 1
ATOM 2025 C C . GLY A 1 261 ? -23.054 -14.916 38.719 1.00 84.38 261 GLY A C 1
ATOM 2026 O O . GLY A 1 261 ? -22.629 -14.794 39.865 1.00 84.38 261 GLY A O 1
ATOM 2027 N N . SER A 1 262 ? -22.236 -14.871 37.663 1.00 80.12 262 SER A N 1
ATOM 2028 C CA . SER A 1 262 ? -20.782 -14.665 37.758 1.00 80.12 262 SER A CA 1
ATOM 2029 C C . SER A 1 262 ? -20.327 -13.230 37.458 1.00 80.12 262 SER A C 1
ATOM 2031 O O . SER A 1 262 ? -19.138 -12.925 37.573 1.00 80.12 262 SER A O 1
ATOM 2033 N N . ALA A 1 263 ? -21.243 -12.337 37.075 1.00 79.31 263 ALA A N 1
ATOM 2034 C CA . ALA A 1 263 ? -20.909 -10.973 36.693 1.00 79.31 263 ALA A CA 1
ATOM 2035 C C . ALA A 1 263 ? -20.755 -10.076 37.930 1.00 79.31 263 ALA A C 1
ATOM 2037 O O . ALA A 1 263 ? -21.612 -10.055 38.809 1.00 79.31 263 ALA A O 1
ATOM 2038 N N . ALA A 1 264 ? -19.694 -9.264 37.973 1.00 81.62 264 ALA A N 1
ATOM 2039 C CA . ALA A 1 264 ? -19.509 -8.278 39.044 1.00 81.62 264 ALA A CA 1
ATOM 2040 C C . ALA A 1 264 ? -20.622 -7.211 39.059 1.00 81.62 264 ALA A C 1
ATOM 2042 O O . ALA A 1 264 ? -20.980 -6.696 40.116 1.00 81.62 264 ALA A O 1
ATOM 2043 N N . ILE A 1 265 ? -21.164 -6.876 37.883 1.00 79.62 265 ILE A N 1
ATOM 2044 C CA . ILE A 1 265 ? -22.293 -5.962 37.694 1.00 79.62 265 ILE A CA 1
ATOM 2045 C C . ILE A 1 265 ? -23.170 -6.535 36.573 1.00 79.62 265 ILE A C 1
ATOM 2047 O O . ILE A 1 265 ? -22.668 -6.770 35.475 1.00 79.62 265 ILE A O 1
ATOM 2051 N N . CYS A 1 266 ? -24.469 -6.727 36.830 1.00 83.25 266 CYS A N 1
ATOM 2052 C CA . CYS A 1 266 ? -25.458 -7.095 35.811 1.00 83.25 266 CYS A CA 1
ATOM 2053 C C . CYS A 1 266 ? -26.554 -6.026 35.726 1.00 83.25 266 CYS A C 1
ATOM 2055 O O . CYS A 1 266 ? -27.226 -5.741 36.719 1.00 83.25 266 CYS A O 1
ATOM 2057 N N . PHE A 1 267 ? -26.743 -5.428 34.548 1.00 81.31 267 PHE A N 1
ATOM 2058 C CA . PHE A 1 267 ? -27.812 -4.457 34.307 1.00 81.31 267 PHE A CA 1
ATOM 2059 C C . PHE A 1 267 ? -29.050 -5.172 33.775 1.00 81.31 267 PHE A C 1
ATOM 2061 O O . PHE A 1 267 ? -29.007 -5.791 32.716 1.00 81.31 267 PHE A O 1
ATOM 2068 N N . ILE A 1 268 ? -30.161 -5.053 34.500 1.00 84.50 268 ILE A N 1
ATOM 2069 C CA . ILE A 1 268 ? -31.442 -5.655 34.129 1.00 84.50 268 ILE A CA 1
ATOM 2070 C C . ILE A 1 268 ? -32.430 -4.530 33.849 1.00 84.50 268 ILE A C 1
ATOM 2072 O O . ILE A 1 268 ? -32.623 -3.638 34.676 1.00 84.50 268 ILE A O 1
ATOM 2076 N N . ALA A 1 269 ? -33.052 -4.575 32.675 1.00 83.00 269 ALA A N 1
ATOM 2077 C CA . ALA A 1 269 ? -34.086 -3.637 32.272 1.00 83.00 269 ALA A CA 1
ATOM 2078 C C . ALA A 1 269 ? -35.400 -4.390 32.060 1.00 83.00 269 ALA A C 1
ATOM 2080 O O . ALA A 1 269 ? -35.449 -5.382 31.333 1.00 83.00 269 ALA A O 1
ATOM 2081 N N . PHE A 1 270 ? -36.468 -3.902 32.685 1.00 83.44 270 PHE A N 1
ATOM 2082 C CA . PHE A 1 270 ? -37.811 -4.439 32.500 1.00 83.44 270 PHE A CA 1
ATOM 2083 C C . PHE A 1 270 ? -38.489 -3.707 31.345 1.00 83.44 270 PHE A C 1
ATOM 2085 O O . PHE A 1 270 ? -38.580 -2.478 31.337 1.00 83.44 270 PHE A O 1
ATOM 2092 N N . LEU A 1 271 ? -38.932 -4.475 30.354 1.00 79.69 271 LEU A N 1
ATOM 2093 C CA . LEU A 1 271 ? -39.657 -3.971 29.195 1.00 79.69 271 LEU A CA 1
ATOM 2094 C C . LEU A 1 271 ? -41.168 -3.971 29.472 1.00 79.69 271 LEU A C 1
ATOM 2096 O O . LEU A 1 271 ? -41.632 -4.839 30.213 1.00 79.69 271 LEU A O 1
ATOM 2100 N N . PRO A 1 272 ? -41.945 -3.047 28.873 1.00 73.75 272 PRO A N 1
ATOM 2101 C CA . PRO A 1 272 ? -43.402 -3.099 28.933 1.00 73.75 272 PRO A CA 1
ATOM 2102 C C . PRO A 1 272 ? -43.929 -4.434 28.404 1.00 73.75 272 PRO A C 1
ATOM 2104 O O . PRO A 1 272 ? -43.345 -5.011 27.478 1.00 73.75 272 PRO A O 1
ATOM 2107 N N . ASP A 1 273 ? -45.049 -4.896 28.957 1.00 72.12 273 ASP A N 1
ATOM 2108 C CA . ASP A 1 273 ? -45.678 -6.127 28.499 1.00 72.12 273 ASP A CA 1
ATOM 2109 C C . ASP A 1 273 ? -46.053 -6.010 27.009 1.00 72.12 273 ASP A C 1
ATOM 2111 O O . ASP A 1 273 ? -46.388 -4.934 26.488 1.00 72.12 273 ASP A O 1
ATOM 2115 N N . ILE A 1 274 ? -45.986 -7.134 26.294 1.00 66.31 274 ILE A N 1
ATOM 2116 C CA . ILE A 1 274 ? -46.376 -7.184 24.884 1.00 66.31 274 ILE A CA 1
ATOM 2117 C C . ILE A 1 274 ? -47.858 -6.833 24.700 1.00 66.31 274 ILE A C 1
ATOM 2119 O O . ILE A 1 274 ? -48.244 -6.353 23.637 1.00 66.31 274 ILE A O 1
ATOM 2123 N N . LEU A 1 275 ? -48.683 -7.027 25.727 1.00 66.94 275 LEU A N 1
ATOM 2124 C CA . LEU A 1 275 ? -50.096 -6.670 25.729 1.00 66.94 275 LEU A CA 1
ATOM 2125 C C . LEU A 1 275 ? -50.322 -5.154 25.826 1.00 66.94 275 LEU A C 1
ATOM 2127 O O . LEU A 1 275 ? -51.315 -4.666 25.291 1.00 66.94 275 LEU A O 1
ATOM 2131 N N . ASP A 1 276 ? -49.381 -4.407 26.407 1.00 73.06 276 ASP A N 1
ATOM 2132 C CA . ASP A 1 276 ? -49.494 -2.953 26.573 1.00 73.06 276 ASP A CA 1
ATOM 2133 C C . ASP A 1 276 ? -49.016 -2.187 25.336 1.00 73.06 276 ASP A C 1
ATOM 2135 O O . ASP A 1 276 ? -49.605 -1.182 24.937 1.00 73.06 276 ASP A O 1
ATOM 2139 N N . THR A 1 277 ? -47.932 -2.652 24.708 1.00 72.88 277 THR A N 1
ATOM 2140 C CA . THR A 1 277 ? -47.243 -1.890 23.647 1.00 72.88 277 THR A CA 1
ATOM 2141 C C . THR A 1 277 ? -47.113 -2.631 22.317 1.00 72.88 277 THR A C 1
ATOM 2143 O O . THR A 1 277 ? -46.611 -2.065 21.341 1.00 72.88 277 THR A O 1
ATOM 2146 N N . LYS A 1 278 ? -47.609 -3.876 22.247 1.00 76.31 278 LYS A N 1
ATOM 2147 C CA . LYS A 1 278 ? -47.415 -4.812 21.127 1.00 76.31 278 LYS A CA 1
ATOM 2148 C C . LYS A 1 278 ? -45.928 -5.100 20.869 1.00 76.31 278 LYS A C 1
ATOM 2150 O O . LYS A 1 278 ? -45.027 -4.527 21.480 1.00 76.31 278 LYS A O 1
ATOM 2155 N N . ALA A 1 279 ? -45.654 -6.024 19.948 1.00 70.81 279 ALA A N 1
ATOM 2156 C CA . ALA A 1 279 ? -44.283 -6.402 19.592 1.00 70.81 279 ALA A CA 1
ATOM 2157 C C . ALA A 1 279 ? -43.443 -5.197 19.123 1.00 70.81 279 ALA A C 1
ATOM 2159 O O . ALA A 1 279 ? -42.253 -5.109 19.406 1.00 70.81 279 ALA A O 1
ATOM 2160 N N . GLU A 1 280 ? -44.076 -4.243 18.443 1.00 71.62 280 GLU A N 1
ATOM 2161 C CA . GLU A 1 280 ? -43.416 -3.063 17.889 1.00 71.62 280 GLU A CA 1
ATOM 2162 C C . GLU A 1 280 ? -42.915 -2.104 18.982 1.00 71.62 280 GLU A C 1
ATOM 2164 O O . GLU A 1 280 ? -41.773 -1.645 18.921 1.00 71.62 280 GLU A O 1
ATOM 2169 N N . GLY A 1 281 ? -43.716 -1.862 20.027 1.00 72.06 281 GLY A N 1
ATOM 2170 C CA . GLY A 1 281 ? -43.307 -1.045 21.169 1.00 72.06 281 GLY A CA 1
ATOM 2171 C C . GLY A 1 281 ? -42.190 -1.700 21.976 1.00 72.06 281 GLY A C 1
ATOM 2172 O O . GLY A 1 281 ? -41.174 -1.062 22.249 1.00 72.06 281 GLY A O 1
ATOM 2173 N N . ARG A 1 282 ? -42.313 -2.999 22.260 1.00 71.31 282 ARG A N 1
ATOM 2174 C CA . ARG A 1 282 ? -41.273 -3.779 22.942 1.00 71.31 282 ARG A CA 1
ATOM 2175 C C . ARG A 1 282 ? -39.939 -3.776 22.183 1.00 71.31 282 ARG A C 1
ATOM 2177 O O . ARG A 1 282 ? -38.901 -3.490 22.776 1.00 71.31 282 ARG A O 1
ATOM 2184 N N . ASN A 1 283 ? -39.962 -4.000 20.866 1.00 73.44 283 ASN A N 1
ATOM 2185 C CA . ASN A 1 283 ? -38.760 -3.975 20.022 1.00 73.44 283 ASN A CA 1
ATOM 2186 C C . ASN A 1 283 ? -38.084 -2.598 20.004 1.00 73.44 283 ASN A C 1
ATOM 2188 O O . ASN A 1 283 ? -36.857 -2.506 19.933 1.00 73.44 283 ASN A O 1
ATOM 2192 N N . LYS A 1 284 ? -38.873 -1.522 20.105 1.00 76.88 284 LYS A N 1
ATOM 2193 C CA . LYS A 1 284 ? -38.366 -0.150 20.189 1.00 76.88 284 LYS A CA 1
ATOM 2194 C C . LYS A 1 284 ? -37.626 0.120 21.502 1.00 76.88 284 LYS A C 1
ATOM 2196 O O . LYS A 1 284 ? -36.627 0.832 21.500 1.00 76.88 284 LYS A O 1
ATOM 2201 N N . TYR A 1 285 ? -38.072 -0.467 22.612 1.00 74.06 285 TYR A N 1
ATOM 2202 C CA . TYR A 1 285 ? -37.335 -0.387 23.873 1.00 74.06 285 TYR A CA 1
ATOM 2203 C C . TYR A 1 285 ? -36.075 -1.260 23.865 1.00 74.06 285 TYR A C 1
ATOM 2205 O O . TYR A 1 285 ? -35.035 -0.798 24.327 1.00 74.06 285 TYR A O 1
ATOM 2213 N N . SER A 1 286 ? -36.115 -2.470 23.293 1.00 68.81 286 SER A N 1
ATOM 2214 C CA . SER A 1 286 ? -34.908 -3.301 23.145 1.00 68.81 286 SER A CA 1
ATOM 2215 C C . SER A 1 286 ? -33.825 -2.605 22.315 1.00 68.81 286 SER A C 1
ATOM 2217 O O . SER A 1 286 ? -32.655 -2.612 22.698 1.00 68.81 286 SER A O 1
ATOM 2219 N N . SER A 1 287 ? -34.196 -1.951 21.209 1.00 67.38 287 SER A N 1
ATOM 2220 C CA . SER A 1 287 ? -33.244 -1.186 20.394 1.00 67.38 287 SER A CA 1
ATOM 2221 C C . SER A 1 287 ? -32.721 0.055 21.120 1.00 67.38 287 SER A C 1
ATOM 2223 O O . SER A 1 287 ? -31.528 0.350 21.036 1.00 67.38 287 SER A O 1
ATOM 2225 N N . PHE A 1 288 ? -33.573 0.741 21.888 1.00 75.19 288 PHE A N 1
ATOM 2226 C CA . PHE A 1 288 ? -33.159 1.858 22.735 1.00 75.19 288 PHE A CA 1
ATOM 2227 C C . PHE A 1 288 ? -32.163 1.424 23.816 1.00 75.19 288 PHE A C 1
ATOM 2229 O O . PHE A 1 288 ? -31.132 2.069 23.969 1.00 75.19 288 PHE A O 1
ATOM 2236 N N . ILE A 1 289 ? -32.407 0.309 24.511 1.00 73.25 289 ILE A N 1
ATOM 2237 C CA . ILE A 1 289 ? -31.485 -0.235 25.522 1.00 73.25 289 ILE A CA 1
ATOM 2238 C C . ILE A 1 289 ? -30.155 -0.635 24.882 1.00 73.25 289 ILE A C 1
ATOM 2240 O O . ILE A 1 289 ? -29.103 -0.285 25.410 1.00 73.25 289 ILE A O 1
ATOM 2244 N N . GLY A 1 290 ? -30.181 -1.290 23.717 1.00 65.81 290 GLY A N 1
ATOM 2245 C CA . GLY A 1 290 ? -28.962 -1.597 22.965 1.00 65.81 290 GLY A CA 1
ATOM 2246 C C . GLY A 1 290 ? -28.173 -0.338 22.579 1.00 65.81 290 GLY A C 1
ATOM 2247 O O . GLY A 1 290 ? -26.946 -0.321 22.656 1.00 65.81 290 GLY A O 1
ATOM 2248 N N . PHE A 1 291 ? -28.863 0.748 22.218 1.00 62.06 291 PHE A N 1
ATOM 2249 C CA . PHE A 1 291 ? -28.243 2.043 21.929 1.00 62.06 291 PHE A CA 1
ATOM 2250 C C . PHE A 1 291 ? -27.693 2.734 23.190 1.00 62.06 291 PHE A C 1
ATOM 2252 O O . PHE A 1 291 ? -26.564 3.220 23.184 1.00 62.06 291 PHE A O 1
ATOM 2259 N N . SER A 1 292 ? -28.445 2.748 24.293 1.00 64.50 292 SER A N 1
ATOM 2260 C CA . SER A 1 292 ? -27.997 3.296 25.579 1.00 64.50 292 SER A CA 1
ATOM 2261 C C . SER A 1 292 ? -26.823 2.512 26.168 1.00 64.50 292 SER A C 1
ATOM 2263 O O . SER A 1 292 ? -25.934 3.117 26.761 1.00 64.50 292 SER A O 1
ATOM 2265 N N . GLY A 1 293 ? -26.773 1.194 25.949 1.00 60.44 293 GLY A N 1
ATOM 2266 C CA . GLY A 1 293 ? -25.627 0.351 26.283 1.00 60.44 293 GLY A CA 1
ATOM 2267 C C . GLY A 1 293 ? -24.344 0.821 25.593 1.00 60.44 293 GLY A C 1
ATOM 2268 O O . GLY A 1 293 ? -23.323 0.960 26.264 1.00 60.44 293 GLY A O 1
ATOM 2269 N N . ARG A 1 294 ? -24.413 1.190 24.301 1.00 58.59 294 ARG A N 1
ATOM 2270 C CA . ARG A 1 294 ? -23.271 1.810 23.594 1.00 58.59 294 ARG A CA 1
ATOM 2271 C C . ARG A 1 294 ? -22.841 3.124 24.246 1.00 58.59 294 ARG A C 1
ATOM 2273 O O . ARG A 1 294 ? -21.654 3.366 24.429 1.00 58.59 294 ARG A O 1
ATOM 2280 N N . ALA A 1 295 ? -23.799 3.977 24.611 1.00 53.09 295 ALA A N 1
ATOM 2281 C CA . ALA A 1 295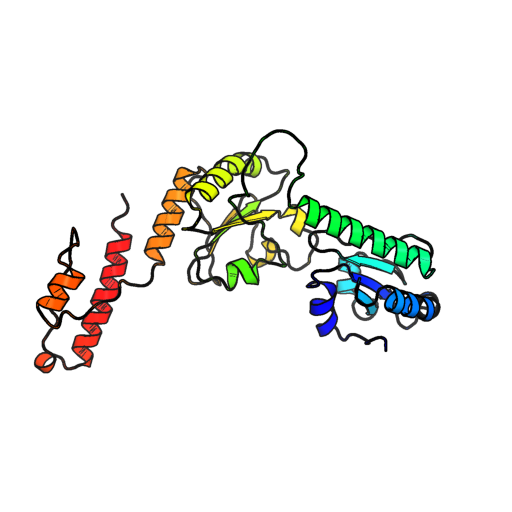 ? -23.507 5.275 25.222 1.00 53.09 295 ALA A CA 1
ATOM 2282 C C . ALA A 1 295 ? -22.914 5.165 26.640 1.00 53.09 295 ALA A C 1
ATOM 2284 O O . ALA A 1 295 ? -22.162 6.048 27.045 1.00 53.09 295 ALA A O 1
ATOM 2285 N N . LEU A 1 296 ? -23.246 4.112 27.395 1.00 55.75 296 LEU A N 1
ATOM 2286 C CA . LEU A 1 296 ? -22.663 3.838 28.713 1.00 55.75 296 LEU A CA 1
ATOM 2287 C C . LEU A 1 296 ? -21.252 3.252 28.609 1.00 55.75 296 LEU A C 1
ATOM 2289 O O . LEU A 1 296 ? -20.387 3.661 29.378 1.00 55.75 296 LEU A O 1
ATOM 2293 N N . GLN A 1 297 ? -20.997 2.367 27.638 1.00 52.94 297 GLN A N 1
ATOM 2294 C CA . GLN A 1 297 ? -19.639 1.895 27.336 1.00 52.94 297 GLN A CA 1
ATOM 2295 C C . GLN A 1 297 ? -18.717 3.070 26.981 1.00 52.94 297 GLN A C 1
ATOM 2297 O O . GLN A 1 297 ? -17.652 3.201 27.569 1.00 52.94 297 GLN A O 1
ATOM 2302 N N . ALA A 1 298 ? -19.185 4.007 26.152 1.00 44.44 298 ALA A N 1
ATOM 2303 C CA . ALA A 1 298 ? -18.424 5.202 25.779 1.00 44.44 298 ALA A CA 1
ATOM 2304 C C . ALA A 1 298 ? -18.173 6.215 26.925 1.00 44.44 298 ALA A C 1
ATOM 2306 O O . ALA A 1 298 ? -17.431 7.172 26.733 1.00 44.44 298 ALA A O 1
ATOM 2307 N N . ARG A 1 299 ? -18.804 6.070 28.104 1.00 45.84 299 ARG A N 1
ATOM 2308 C CA . ARG A 1 299 ? -18.670 7.008 29.244 1.00 45.84 299 ARG A CA 1
ATOM 2309 C C . ARG A 1 299 ? -17.812 6.493 30.400 1.00 45.84 299 ARG A C 1
ATOM 2311 O O . ARG A 1 299 ? -17.551 7.265 31.316 1.00 45.84 299 ARG A O 1
ATOM 2318 N N . ASN A 1 300 ? -17.386 5.230 30.379 1.00 39.28 300 ASN A N 1
ATOM 2319 C CA . ASN A 1 300 ? -16.572 4.625 31.443 1.00 39.28 300 ASN A CA 1
ATOM 2320 C C . ASN A 1 300 ? -15.054 4.761 31.216 1.00 39.28 300 ASN A C 1
ATOM 2322 O O . ASN A 1 300 ? -14.273 4.044 31.839 1.00 39.28 300 ASN A O 1
ATOM 2326 N N . VAL A 1 301 ? -14.636 5.702 30.369 1.00 33.75 301 VAL A N 1
ATOM 2327 C CA . VAL A 1 301 ? -13.229 6.076 30.190 1.00 33.75 301 VAL A CA 1
ATOM 2328 C C . VAL A 1 301 ? -12.813 6.990 31.360 1.00 33.75 301 VAL A C 1
ATOM 2330 O O . VAL A 1 301 ? -13.429 8.049 31.517 1.00 33.75 301 VAL A O 1
ATOM 2333 N N . PRO A 1 302 ? -11.850 6.603 32.223 1.00 35.94 302 PRO A N 1
ATOM 2334 C CA . PRO A 1 302 ? -11.234 7.524 33.180 1.00 35.94 302 PRO A CA 1
ATOM 2335 C C . PRO A 1 302 ? -10.393 8.612 32.499 1.00 35.94 302 PRO A C 1
ATOM 2337 O O . PRO A 1 302 ? -9.808 8.338 31.427 1.00 35.94 302 PRO A O 1
#

Radius of gyration: 27.55 Å; Cα contacts (8 Å, |Δi|>4): 385; chains: 1; bounding box: 73×38×75 Å

pLDDT: mean 79.82, std 17.31, range [29.36, 97.88]